Protein 8Q7I (pdb70)

Secondary structure (DSSP, 8-state):
--SEEEEES-THHHHHHHHHHTTT-SEEEEEEETTEEEEEEE-TTSSEEEEEEEEGGGSSSEEESS-EEEEEEHHHHHHHHTTS-TTSEEEEEE-SS-SEEEEEEE-SSSS-EEEEEEEP-----PPEE------SEEEEEEHHHHHHHHHHHHTT-SEEEEEEETTEEEEEEEETTEEEEEEE--B--SS-GGG-BEEEESS-EEEEEEHHHHHHHGGGGGG-SEEEEEE-TTS-EEEEEE-STT-EEEEEEPPB-/-BPPSGGGSEE-

Foldseek 3Di:
DAQWKWKAQFLQLVLLLLLLPLVFDQKWKFKQDQQATWTWDGGPVRFKIKTWGDGCVNTPHTGHNHIDIFIDGSVLVNVVSVPADRNWIWMWGAHVVGQWIWIWTADPPDGDIDIDTHGTDDDDDDDDDDDDDDFQKKKKAFLVVLLCVLVVVVVFDQKWKWKQDQQAIKTKDAGPVGIDIDGDDQAADPVCRNHGIHMDHNHIDMFMFGSVVSNSNSSSNVQARMWMWTHHPPFFIKIWGQHPDRTIIIMGGHTDD/DDDDDPVVDDDD

Sequence (269 aa):
AMALEARLEEQASILKKVVDDAIIKDLVQDDCNFDCNDSGIALQAMDNSHVALVSMMLKAEGFSPYRCDRNIALGVNLTSLTKVLRAAQNEDILTLKAEDAPDVLNLVFESSETDRISEYDLKLMDIDQEHLGIPETEYAATITMPSNEFKRITTDLMAMSESVTIEEANKDGVKFSCCQGDIGNGSVTLRQHTNVEKPNESIEIELSEPVSLTFSLKYLVNFCKASALSNTVKICLSNEVPLLVEYSLGGSSYLRFYLAPKIQQARIEGFFKVI

B-factor: mean 17.81, std 8.03, range [8.33, 54.79]

Structure (mmCIF, N/CA/C/O backbone):
data_8Q7I
#
_entry.id   8Q7I
#
_cell.length_a   87.354
_cell.length_b   87.354
_cell.length_c   214.333
_cell.angle_alpha   90.00
_cell.angle_beta   90.00
_cell.angle_gamma   120.00
#
_symmetry.space_group_name_H-M   'H 3 2'
#
loop_
_entity.id
_entity.type
_entity.pdbx_description
1 polymer 'Proliferating cell nuclear antigen'
2 polymer 'Flap endonuclease 1'
3 non-polymer 'SODIUM ION'
4 water water
#
loop_
_atom_site.group_PDB
_atom_site.id
_atom_site.type_symbol
_atom_site.label_atom_id
_atom_site.label_alt_id
_atom_site.label_comp_id
_atom_site.label_asym_id
_atom_site.label_entity_id
_atom_site.label_seq_id
_atom_site.pdbx_PDB_ins_code
_atom_site.Cartn_x
_atom_site.Cartn_y
_atom_site.Cartn_z
_atom_site.occupancy
_atom_site.B_iso_or_equiv
_atom_site.auth_seq_id
_atom_site.auth_comp_id
_atom_site.auth_asym_id
_atom_site.auth_atom_id
_atom_site.pdbx_PDB_model_num
ATOM 1 N N . ALA A 1 2 ? -45.057 -46.380 -22.041 1.00 38.65 -1 ALA A N 1
ATOM 2 C CA . ALA A 1 2 ? -43.928 -45.593 -22.610 1.00 36.98 -1 ALA A CA 1
ATOM 3 C C . ALA A 1 2 ? -43.394 -44.614 -21.565 1.00 32.36 -1 ALA A C 1
ATOM 4 O O . ALA A 1 2 ? -44.082 -43.673 -21.177 1.00 31.89 -1 ALA A O 1
ATOM 6 N N . MET A 1 3 ? -42.151 -44.838 -21.126 1.00 29.21 0 MET A N 1
ATOM 7 C CA . MET A 1 3 ? -41.546 -44.059 -20.054 1.00 24.94 0 MET A CA 1
ATOM 8 C C . MET A 1 3 ? -41.385 -42.599 -20.479 1.00 21.89 0 MET A C 1
ATOM 9 O O . MET A 1 3 ? -41.317 -42.310 -21.666 1.00 21.53 0 MET A O 1
ATOM 14 N N . ALA A 1 4 ? -41.324 -41.701 -19.485 1.00 19.43 1 ALA A N 1
ATOM 15 C CA . ALA A 1 4 ? -41.145 -40.272 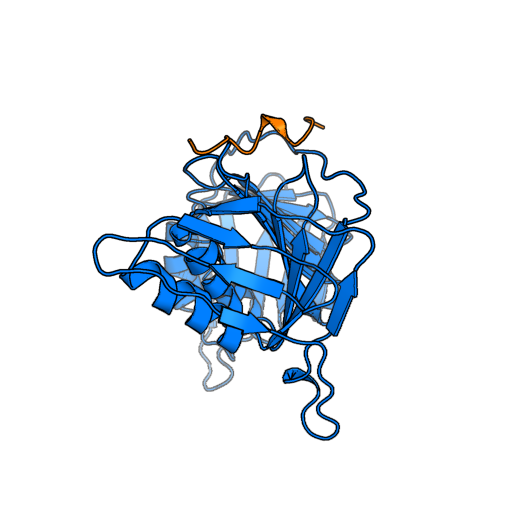-19.681 1.00 19.35 1 ALA A CA 1
ATOM 16 C C . ALA A 1 4 ? -39.856 -39.936 -20.433 1.00 18.93 1 ALA A C 1
ATOM 17 O O . ALA A 1 4 ? -39.884 -39.062 -21.291 1.00 20.04 1 ALA A O 1
ATOM 19 N N . LEU A 1 5 ? -38.726 -40.539 -20.033 1.00 16.04 2 LEU A N 1
ATOM 20 C CA . LEU A 1 5 ? -37.452 -40.320 -20.705 1.00 15.01 2 LEU A CA 1
ATOM 21 C C . LEU A 1 5 ? -37.063 -41.559 -21.501 1.00 13.90 2 LEU A C 1
ATOM 22 O O . LEU A 1 5 ? -37.089 -42.665 -20.970 1.00 13.24 2 LEU A O 1
ATOM 27 N N . GLU A 1 6 ? -36.628 -41.343 -22.742 1.00 13.75 3 GLU A N 1
ATOM 28 C CA . GLU A 1 6 ? -36.028 -42.386 -23.552 1.00 14.68 3 GLU A CA 1
ATOM 29 C C . GLU A 1 6 ? -35.021 -41.720 -24.487 1.00 13.86 3 GLU A C 1
ATOM 30 O O . GLU A 1 6 ? -35.404 -40.947 -25.359 1.00 13.71 3 GLU A O 1
ATOM 36 N N . ALA A 1 7 ? -33.731 -41.967 -24.246 1.00 12.63 4 ALA A N 1
ATOM 37 C CA . ALA A 1 7 ? -32.664 -41.263 -24.936 1.00 12.28 4 ALA A CA 1
ATOM 38 C C . ALA A 1 7 ? -31.659 -42.280 -25.445 1.00 11.83 4 ALA A C 1
ATOM 39 O O . ALA A 1 7 ? -31.106 -43.046 -24.657 1.00 11.31 4 ALA A O 1
ATOM 41 N N . ARG A 1 8 ? -31.431 -42.269 -26.758 1.00 11.43 5 ARG A N 1
ATOM 42 C CA . ARG A 1 8 ? -30.621 -43.306 -27.378 1.00 11.49 5 ARG A CA 1
ATOM 43 C C . ARG A 1 8 ? -29.348 -42.675 -27.920 1.00 11.46 5 ARG A C 1
ATOM 44 O O . ARG A 1 8 ? -29.438 -41.677 -28.637 1.00 10.98 5 ARG A O 1
ATOM 52 N N . LEU A 1 9 ? -28.193 -43.248 -27.537 1.00 11.01 6 LEU A N 1
ATOM 53 C CA . LEU A 1 9 ? -26.911 -42.915 -28.137 1.00 11.34 6 LEU A CA 1
ATOM 54 C C . LEU A 1 9 ? -26.497 -44.026 -29.100 1.00 12.02 6 LEU A C 1
ATOM 55 O O . LEU A 1 9 ? -26.531 -45.211 -28.765 1.00 12.51 6 LEU A O 1
ATOM 60 N N . GLU A 1 10 ? -26.046 -43.628 -30.284 1.00 12.47 7 GLU A N 1
ATOM 61 C CA A GLU A 1 10 ? -25.597 -44.555 -31.311 0.50 12.38 7 GLU A CA 1
ATOM 62 C CA B GLU A 1 10 ? -25.629 -44.601 -31.282 0.50 13.26 7 GLU A CA 1
ATOM 63 C C . GLU A 1 10 ? -24.353 -45.291 -30.811 1.00 12.80 7 GLU A C 1
ATOM 64 O O . GLU A 1 10 ? -24.107 -46.439 -31.182 1.00 12.76 7 GLU A O 1
ATOM 75 N N . GLN A 1 11 ? -23.566 -44.597 -29.981 1.00 13.18 8 GLN A N 1
ATOM 76 C CA . GLN A 1 11 ? -22.368 -45.143 -29.365 1.00 14.03 8 GLN A CA 1
ATOM 77 C C . GLN A 1 11 ? -22.297 -44.691 -27.905 1.00 12.81 8 GLN A C 1
ATOM 78 O O . GLN A 1 11 ? -22.403 -43.494 -27.612 1.00 12.15 8 GLN A O 1
ATOM 84 N N . ALA A 1 12 ? -22.051 -45.663 -27.011 1.00 11.71 9 ALA A N 1
ATOM 85 C CA . ALA A 1 12 ? -21.964 -45.408 -25.580 1.00 11.02 9 ALA A CA 1
ATOM 86 C C . ALA A 1 12 ? -20.770 -44.520 -25.227 1.00 10.49 9 ALA A C 1
ATOM 87 O O . ALA A 1 12 ? -20.779 -43.879 -24.180 1.00 9.80 9 ALA A O 1
ATOM 89 N N . SER A 1 13 ? -19.727 -44.555 -26.071 1.00 10.96 10 SER A N 1
ATOM 90 C CA . SER A 1 13 ? -18.461 -43.870 -25.845 1.00 11.07 10 SER A CA 1
ATOM 91 C C . SER A 1 13 ? -18.629 -42.485 -25.212 1.00 10.78 10 SER A C 1
ATOM 92 O O . SER A 1 13 ? -17.960 -42.176 -24.223 1.00 10.54 10 SER A O 1
ATOM 95 N N . ILE A 1 14 ? -19.476 -41.625 -25.795 1.00 10.49 11 ILE A N 1
ATOM 96 C CA . ILE A 1 14 ? -19.552 -40.243 -25.342 1.00 10.13 11 ILE A CA 1
ATOM 97 C C . ILE A 1 14 ? -19.978 -40.181 -23.875 1.00 9.72 11 ILE A C 1
ATOM 98 O O . ILE A 1 14 ? -19.429 -39.388 -23.112 1.00 9.26 11 ILE A O 1
ATOM 103 N N . LEU A 1 15 ? -20.963 -40.996 -23.479 1.00 9.10 12 LEU A N 1
ATOM 104 C CA . LEU A 1 15 ? -21.431 -40.950 -22.101 1.00 9.24 12 LEU A CA 1
ATOM 105 C C . LEU A 1 15 ? -20.383 -41.539 -21.161 1.00 8.98 12 LEU A C 1
ATOM 106 O O . LEU A 1 15 ? -20.168 -41.018 -20.070 1.00 8.33 12 LEU A O 1
ATOM 111 N N . LYS A 1 16 ? -19.718 -42.617 -21.587 1.00 9.05 13 LYS A N 1
ATOM 112 C CA . LYS A 1 16 ? -18.640 -43.170 -20.784 1.00 9.71 13 LYS A CA 1
ATOM 113 C C . LYS A 1 16 ? -17.606 -42.080 -20.515 1.00 9.79 13 LYS A C 1
ATOM 114 O O . LYS A 1 16 ? -17.154 -41.913 -19.386 1.00 9.65 13 LYS A O 1
ATOM 120 N N . LYS A 1 17 ? -17.257 -41.314 -21.557 1.00 10.01 14 LYS A N 1
ATOM 121 C CA . LYS A 1 17 ? -16.153 -40.375 -21.457 1.00 10.62 14 LYS A CA 1
ATOM 122 C C . LYS A 1 17 ? -16.558 -39.167 -20.620 1.00 10.21 14 LYS A C 1
ATOM 123 O O . LYS A 1 17 ? -15.737 -38.641 -19.873 1.00 10.06 14 LYS A O 1
ATOM 129 N N . VAL A 1 18 ? -17.811 -38.732 -20.750 1.00 10.24 15 VAL A N 1
ATOM 130 C CA . VAL A 1 18 ? -18.300 -37.612 -19.959 1.00 10.70 15 VAL A CA 1
ATOM 131 C C . VAL A 1 18 ? -18.260 -37.978 -18.476 1.00 10.91 15 VAL A C 1
ATOM 132 O O . VAL A 1 18 ? -17.802 -37.194 -17.651 1.00 10.51 15 VAL A O 1
ATOM 136 N N . VAL A 1 19 ? -18.748 -39.172 -18.114 1.00 11.10 16 VAL A N 1
ATOM 137 C CA . VAL A 1 19 ? -18.774 -39.535 -16.700 1.00 11.13 16 VAL A CA 1
ATOM 138 C C . VAL A 1 19 ? -17.348 -39.712 -16.173 1.00 11.51 16 VAL A C 1
ATOM 139 O O . VAL A 1 19 ? -17.026 -39.320 -15.047 1.00 10.82 16 VAL A O 1
ATOM 143 N N . ASP A 1 20 ? -16.472 -40.292 -16.996 1.00 12.03 17 ASP A N 1
ATOM 144 C CA A ASP A 1 20 ? -15.083 -40.487 -16.609 0.50 12.49 17 ASP A CA 1
ATOM 145 C CA B ASP A 1 20 ? -15.084 -40.479 -16.612 0.50 12.88 17 ASP A CA 1
ATOM 146 C C . ASP A 1 20 ? -14.428 -39.134 -16.329 1.00 12.46 17 ASP A C 1
ATOM 147 O O . ASP A 1 20 ? -13.549 -39.046 -15.486 1.00 12.77 17 ASP A O 1
ATOM 156 N N . ALA A 1 21 ? -14.865 -38.090 -17.036 1.00 12.35 18 ALA A N 1
ATOM 157 C CA . ALA A 1 21 ? -14.279 -36.769 -16.904 1.00 12.43 18 ALA A CA 1
ATOM 158 C C . ALA A 1 21 ? -14.755 -36.046 -15.642 1.00 13.59 18 ALA A C 1
ATOM 159 O O . ALA A 1 21 ? -14.162 -35.029 -15.296 1.00 13.78 18 ALA A O 1
ATOM 161 N N . ILE A 1 22 ? -15.807 -36.546 -14.963 1.00 13.42 19 ILE A N 1
ATOM 162 C CA A ILE A 1 22 ? -16.393 -35.822 -13.847 0.50 13.88 19 ILE A CA 1
ATOM 163 C CA B ILE A 1 22 ? -16.435 -35.839 -13.855 0.50 14.06 19 ILE A CA 1
ATOM 164 C C . ILE A 1 22 ? -16.338 -36.637 -12.550 1.00 14.51 19 ILE A C 1
ATOM 165 O O . ILE A 1 22 ? -16.377 -36.060 -11.466 1.00 13.81 19 ILE A O 1
ATOM 174 N N . LYS A 1 23 ? -16.222 -37.972 -12.641 1.00 15.53 20 LYS A N 1
ATOM 175 C CA . LYS A 1 23 ? -16.406 -38.827 -11.475 1.00 16.72 20 LYS A CA 1
ATOM 176 C C . LYS A 1 23 ? -15.344 -38.617 -10.389 1.00 16.65 20 LYS A C 1
ATOM 177 O O . LYS A 1 23 ? -15.607 -38.914 -9.230 1.00 16.51 20 LYS A O 1
ATOM 183 N N . ASP A 1 24 ? -14.143 -38.149 -10.734 1.00 15.40 21 ASP A N 1
ATOM 184 C CA . ASP A 1 24 ? -13.135 -37.927 -9.706 1.00 16.06 21 ASP A CA 1
ATOM 185 C C . ASP A 1 24 ? -13.424 -36.624 -8.953 1.00 15.36 21 ASP A C 1
ATOM 186 O O . ASP A 1 24 ? -12.850 -36.395 -7.889 1.00 15.29 21 ASP A O 1
ATOM 191 N N . LEU A 1 25 ? -14.325 -35.787 -9.482 1.00 13.67 22 LEU A N 1
ATOM 192 C CA . LEU A 1 25 ? -14.647 -34.513 -8.853 1.00 13.73 22 LEU A CA 1
ATOM 193 C C . LEU A 1 25 ? -15.971 -34.555 -8.087 1.00 13.52 22 LEU A C 1
ATOM 194 O O . LEU A 1 25 ? -16.130 -33.837 -7.105 1.00 13.06 22 LEU A O 1
ATOM 199 N N . VAL A 1 26 ? -16.938 -35.335 -8.576 1.00 13.82 23 VAL A N 1
ATOM 200 C CA . VAL A 1 26 ? -18.313 -35.274 -8.103 1.00 14.15 23 VAL A CA 1
ATOM 201 C C . VAL A 1 26 ? -18.725 -36.653 -7.594 1.00 14.43 23 VAL A C 1
ATOM 202 O O . VAL A 1 26 ? -18.631 -37.632 -8.318 1.00 14.83 23 VAL A O 1
ATOM 206 N N . GLN A 1 27 ? -19.198 -36.707 -6.349 1.00 15.32 24 GLN A N 1
ATOM 207 C CA . GLN A 1 27 ? -19.593 -37.960 -5.735 1.00 17.24 24 GLN A CA 1
ATOM 208 C C . GLN A 1 27 ? -20.985 -38.319 -6.236 1.00 15.97 24 GLN A C 1
ATOM 209 O O . GLN A 1 27 ? -21.193 -39.424 -6.707 1.00 16.44 24 GLN A O 1
ATOM 215 N N . ASP A 1 28 ? -21.925 -37.384 -6.083 1.00 15.11 25 ASP A N 1
ATOM 216 C CA A ASP A 1 28 ? -23.315 -37.574 -6.464 0.50 15.53 25 ASP A CA 1
ATOM 217 C CA B ASP A 1 28 ? -23.276 -37.605 -6.561 0.50 14.84 25 ASP A CA 1
ATOM 218 C C . ASP A 1 28 ? -23.828 -36.300 -7.121 1.00 14.98 25 ASP A C 1
ATOM 219 O O . ASP A 1 28 ? -23.363 -35.206 -6.781 1.00 13.50 25 ASP A O 1
ATOM 228 N N . CYS A 1 29 ? -24.816 -36.444 -8.010 1.00 13.71 26 CYS A N 1
ATOM 229 C CA . CYS A 1 29 ? -25.401 -35.296 -8.685 1.00 14.46 26 CYS A CA 1
ATOM 230 C C . CYS A 1 29 ? -26.706 -35.692 -9.365 1.00 13.21 26 CYS A C 1
ATOM 231 O O . CYS A 1 29 ? -27.026 -36.879 -9.482 1.00 13.04 26 CYS A O 1
ATOM 234 N N . ASN A 1 30 ? -27.444 -34.670 -9.798 1.00 12.33 27 ASN A N 1
ATOM 235 C CA . ASN A 1 30 ? -28.618 -34.860 -10.621 1.00 13.18 27 ASN A CA 1
ATOM 236 C C . ASN A 1 30 ? -28.235 -34.707 -12.084 1.00 13.00 27 ASN A C 1
ATOM 237 O O . ASN A 1 30 ? -27.485 -33.801 -12.434 1.00 12.47 27 ASN A O 1
ATOM 242 N N . PHE A 1 31 ? -28.765 -35.608 -12.915 1.00 13.04 28 PHE A N 1
ATOM 243 C CA . PHE A 1 31 ? -28.864 -35.369 -14.339 1.00 13.06 28 PHE A CA 1
ATOM 244 C C . PHE A 1 31 ? -30.246 -34.782 -14.585 1.00 12.83 28 PHE A C 1
ATOM 245 O O . PHE A 1 31 ? -31.250 -35.432 -14.303 1.00 13.55 28 PHE A O 1
ATOM 253 N N . ASP A 1 32 ? -30.275 -33.524 -15.022 1.00 12.55 29 ASP A N 1
ATOM 254 C CA . ASP A 1 32 ? -31.515 -32.829 -15.309 1.00 13.55 29 ASP A CA 1
ATOM 255 C C . ASP A 1 32 ? -31.888 -33.047 -16.771 1.00 13.20 29 ASP A C 1
ATOM 256 O O . ASP A 1 32 ? -31.172 -32.614 -17.677 1.00 12.48 29 ASP A O 1
ATOM 261 N N . CYS A 1 33 ? -33.012 -33.729 -16.986 1.00 12.71 30 CYS A N 1
ATOM 262 C CA . CYS A 1 33 ? -33.454 -34.070 -18.325 1.00 13.29 30 CYS A CA 1
ATOM 263 C C . CYS A 1 33 ? -34.671 -33.224 -18.670 1.00 14.29 30 CYS A C 1
ATOM 264 O O . CYS A 1 33 ? -35.607 -33.139 -17.870 1.00 14.24 30 CYS A O 1
ATOM 267 N N . ASN A 1 34 ? -34.618 -32.570 -19.836 1.00 14.43 31 ASN A N 1
ATOM 268 C CA . ASN A 1 34 ? -35.746 -31.798 -20.333 1.00 15.74 31 ASN A CA 1
ATOM 269 C C . ASN A 1 34 ? -35.769 -31.888 -21.855 1.00 16.83 31 ASN A C 1
ATOM 270 O O . ASN A 1 34 ? -35.037 -32.685 -22.444 1.00 16.44 31 ASN A O 1
ATOM 275 N N . ASP A 1 35 ? -36.596 -31.047 -22.487 1.00 17.84 32 ASP A N 1
ATOM 276 C CA . ASP A 1 35 ? -36.743 -31.052 -23.935 1.00 19.51 32 ASP A CA 1
ATOM 277 C C . ASP A 1 35 ? -35.408 -30.827 -24.641 1.00 17.15 32 ASP A C 1
ATOM 278 O O . ASP A 1 35 ? -35.189 -31.400 -25.701 1.00 17.14 32 ASP A O 1
ATOM 283 N N . SER A 1 36 ? -34.541 -29.993 -24.058 1.00 16.64 33 SER A N 1
ATOM 284 C CA . SER A 1 36 ? -33.311 -29.554 -24.706 1.00 16.77 33 SER A CA 1
ATOM 285 C C . SER A 1 36 ? -32.200 -30.602 -24.640 1.00 14.86 33 SER A C 1
ATOM 286 O O . SER A 1 36 ? -31.293 -30.569 -25.467 1.00 12.50 33 SER A O 1
ATOM 289 N N . GLY A 1 37 ? -32.248 -31.480 -23.628 1.00 13.38 34 GLY A N 1
ATOM 290 C CA . GLY A 1 37 ? -31.254 -32.528 -23.473 1.00 12.57 34 GLY A CA 1
ATOM 291 C C . GLY A 1 37 ? -31.044 -32.920 -22.014 1.00 11.81 34 GLY A C 1
ATOM 292 O O . GLY A 1 37 ? -31.907 -32.688 -21.160 1.00 11.42 34 GLY A O 1
ATOM 293 N N . ILE A 1 38 ? -29.890 -33.551 -21.772 1.00 11.21 35 ILE A N 1
ATOM 294 C CA . ILE A 1 38 ? -29.492 -34.012 -20.454 1.00 11.02 35 ILE A CA 1
ATOM 295 C C . ILE A 1 38 ? -28.368 -33.107 -19.949 1.00 11.13 35 ILE A C 1
ATOM 296 O O . ILE A 1 38 ? -27.293 -33.042 -20.545 1.00 9.88 35 ILE A O 1
ATOM 301 N N . ALA A 1 39 ? -28.642 -32.420 -18.836 1.00 11.41 36 ALA A N 1
ATOM 302 C CA . ALA A 1 39 ? -27.689 -31.489 -18.260 1.00 12.58 36 ALA A CA 1
ATOM 303 C C . ALA A 1 39 ? -27.280 -31.951 -16.868 1.00 13.52 36 ALA A C 1
ATOM 304 O O . ALA A 1 39 ? -27.975 -32.731 -16.223 1.00 13.98 36 ALA A O 1
ATOM 306 N N . LEU A 1 40 ? -26.145 -31.424 -16.420 1.00 13.22 37 LEU A N 1
ATOM 307 C CA . LEU A 1 40 ? -25.637 -31.676 -15.088 1.00 13.25 37 LEU A CA 1
ATOM 308 C C . LEU A 1 40 ? -24.960 -30.395 -14.612 1.00 12.53 37 LEU A C 1
ATOM 309 O O . LEU A 1 40 ? -24.221 -29.772 -15.368 1.00 12.24 37 LEU A O 1
ATOM 314 N N . GLN A 1 41 ? -25.236 -30.004 -13.368 1.00 11.94 38 GLN A N 1
ATOM 315 C CA . GLN A 1 41 ? -24.464 -28.972 -12.700 1.00 11.80 38 GLN A CA 1
ATOM 316 C C . GLN A 1 41 ? -24.166 -29.483 -11.304 1.00 11.55 38 GLN A C 1
ATOM 317 O O . GLN A 1 41 ? -25.079 -29.918 -10.607 1.00 11.43 38 GLN A O 1
ATOM 323 N N . ALA A 1 42 ? -22.892 -29.472 -10.916 1.00 10.76 39 ALA A N 1
ATOM 324 C CA . ALA A 1 42 ? -22.546 -29.904 -9.576 1.00 11.01 39 ALA A CA 1
ATOM 325 C C . ALA A 1 42 ? -21.251 -29.241 -9.147 1.00 11.05 39 ALA A C 1
ATOM 326 O O . ALA A 1 42 ? -20.329 -29.132 -9.942 1.00 11.03 39 ALA A O 1
ATOM 328 N N . MET A 1 43 ? -21.187 -28.846 -7.875 1.00 11.23 40 MET A N 1
ATOM 329 C CA . MET A 1 43 ? -19.917 -28.475 -7.285 1.00 12.03 40 MET A CA 1
ATOM 330 C C . MET A 1 43 ? -19.100 -29.743 -7.076 1.00 11.63 40 MET A C 1
ATOM 331 O O . MET A 1 43 ? -19.645 -30.835 -6.939 1.00 10.88 40 MET A O 1
ATOM 336 N N . ASP A 1 44 ? -17.773 -29.603 -7.110 1.00 11.35 41 ASP A N 1
ATOM 337 C CA . ASP A 1 44 ? -16.930 -30.731 -6.779 1.00 11.75 41 ASP A CA 1
ATOM 338 C C . ASP A 1 44 ? -17.044 -30.970 -5.278 1.00 12.56 41 ASP A C 1
ATOM 339 O O . ASP A 1 44 ? -17.543 -30.122 -4.538 1.00 12.30 41 ASP A O 1
ATOM 344 N N . ASN A 1 45 ? -16.554 -32.133 -4.847 1.00 14.02 42 ASN A N 1
ATOM 345 C CA . ASN A 1 45 ? -16.680 -32.581 -3.470 1.00 15.60 42 ASN A CA 1
ATOM 346 C C . ASN A 1 45 ? -16.160 -31.514 -2.505 1.00 16.18 42 ASN A C 1
ATOM 347 O O . ASN A 1 45 ? -16.730 -31.313 -1.435 1.00 16.36 42 ASN A O 1
ATOM 352 N N . SER A 1 46 ? -15.102 -30.798 -2.903 1.00 16.32 43 SER A N 1
ATOM 353 C CA . SER A 1 46 ? -14.417 -29.885 -2.006 1.00 16.77 43 SER A CA 1
ATOM 354 C C . SER A 1 46 ? -14.873 -28.430 -2.181 1.00 15.77 43 SER A C 1
ATOM 355 O O . SER A 1 46 ? -14.344 -27.532 -1.522 1.00 15.74 43 SER A O 1
ATOM 358 N N . HIS A 1 47 ? -15.856 -28.188 -3.061 1.00 13.76 44 HIS A N 1
ATOM 359 C CA . HIS A 1 47 ? -16.473 -26.880 -3.231 1.00 13.74 44 HIS A CA 1
ATOM 360 C C . HIS A 1 47 ? -15.466 -25.818 -3.684 1.00 12.78 44 HIS A C 1
ATOM 361 O O . HIS A 1 47 ? -15.547 -24.666 -3.259 1.00 12.35 44 HIS A O 1
ATOM 368 N N . VAL A 1 48 ? -14.560 -26.202 -4.584 1.00 11.73 45 VAL A N 1
ATOM 369 C CA . VAL A 1 48 ? -13.603 -25.289 -5.198 1.00 12.07 45 VAL A CA 1
ATOM 370 C C . VAL A 1 48 ? -13.956 -25.092 -6.675 1.00 11.51 45 VAL A C 1
ATOM 371 O O . VAL A 1 48 ? -13.504 -24.128 -7.297 1.00 11.46 45 VAL A O 1
ATOM 375 N N . ALA A 1 49 ? -14.761 -26.010 -7.232 1.00 10.97 46 ALA A N 1
ATOM 376 C CA . ALA A 1 49 ? -15.051 -25.993 -8.653 1.00 10.87 46 ALA A CA 1
ATOM 377 C C . ALA A 1 49 ? -16.524 -26.277 -8.910 1.00 10.88 46 ALA A C 1
ATOM 378 O O . ALA A 1 49 ? -17.194 -26.924 -8.109 1.00 10.58 46 ALA A O 1
ATOM 380 N N . LEU A 1 50 ? -16.986 -25.807 -10.070 1.00 11.08 47 LEU A N 1
ATOM 381 C CA . LEU A 1 50 ? -18.314 -26.105 -10.564 1.00 11.20 47 LEU A CA 1
ATOM 382 C C . LEU A 1 50 ? -18.187 -26.841 -11.893 1.00 10.99 47 LEU A C 1
ATOM 383 O O . LEU A 1 50 ? -17.471 -26.391 -12.793 1.00 10.47 47 LEU A O 1
ATOM 388 N N . VAL A 1 51 ? -18.914 -27.961 -11.999 1.00 10.90 48 VAL A N 1
ATOM 389 C CA . VAL A 1 51 ? -18.997 -28.738 -13.229 1.00 11.09 48 VAL A CA 1
ATOM 390 C C . VAL A 1 51 ? -20.327 -28.410 -13.896 1.00 11.29 48 VAL A C 1
ATOM 391 O O . VAL A 1 51 ? -21.377 -28.453 -13.251 1.00 10.66 48 VAL A O 1
ATOM 395 N N . SER A 1 52 ? -20.265 -28.074 -15.188 1.00 10.92 49 SER A N 1
ATOM 396 C CA . SER A 1 52 ? -21.447 -27.707 -15.945 1.00 11.14 49 SER A CA 1
ATOM 397 C C . SER A 1 52 ? -21.425 -28.448 -17.278 1.00 11.56 49 SER A C 1
ATOM 398 O O . SER A 1 52 ? -20.499 -28.266 -18.067 1.00 11.24 49 SER A O 1
ATOM 401 N N . MET A 1 53 ? -22.440 -29.285 -17.515 1.00 12.16 50 MET A N 1
ATOM 402 C CA . MET A 1 53 ? -22.437 -30.174 -18.659 1.00 12.95 50 MET A CA 1
ATOM 403 C C . MET A 1 53 ? -23.790 -30.118 -19.363 1.00 13.01 50 MET A C 1
ATOM 404 O O . MET A 1 53 ? -24.824 -30.013 -18.703 1.00 11.95 50 MET A O 1
ATOM 409 N N . MET A 1 54 ? -23.780 -30.205 -20.697 1.00 12.54 51 MET A N 1
ATOM 410 C CA . MET A 1 54 ? -25.024 -30.373 -21.426 1.00 14.14 51 MET A CA 1
ATOM 411 C C . MET A 1 54 ? -24.795 -31.302 -22.613 1.00 12.86 51 MET A C 1
ATOM 412 O O . MET A 1 54 ? -23.935 -31.041 -23.452 1.00 12.74 51 MET A O 1
ATOM 417 N N . LEU A 1 55 ? -25.561 -32.397 -22.649 1.00 12.34 52 LEU A N 1
ATOM 418 C CA . LEU A 1 55 ? -25.703 -33.211 -23.842 1.00 11.88 52 LEU A CA 1
ATOM 419 C C . LEU A 1 55 ? -27.039 -32.877 -24.496 1.00 11.35 52 LEU A C 1
ATOM 420 O O . LEU A 1 55 ? -28.085 -33.305 -24.021 1.00 10.57 52 LEU A O 1
ATOM 425 N N . LYS A 1 56 ? -26.974 -32.107 -25.583 1.00 10.93 53 LYS A N 1
ATOM 426 C CA . LYS A 1 56 ? -28.148 -31.649 -26.300 1.00 11.52 53 LYS A CA 1
ATOM 427 C C . LYS A 1 56 ? -28.871 -32.827 -26.947 1.00 10.87 53 LYS A C 1
ATOM 428 O O . LYS A 1 56 ? -28.257 -33.818 -27.348 1.00 9.90 53 LYS A O 1
ATOM 434 N N . ALA A 1 57 ? -30.195 -32.686 -27.058 1.00 10.77 54 ALA A N 1
ATOM 435 C CA . ALA A 1 57 ? -31.059 -33.688 -27.662 1.00 11.09 54 ALA A CA 1
ATOM 436 C C . ALA A 1 57 ? -30.520 -34.140 -29.018 1.00 11.72 54 ALA A C 1
ATOM 437 O O . ALA A 1 57 ? -30.605 -35.320 -29.371 1.00 11.22 54 ALA A O 1
ATOM 439 N N . GLU A 1 58 ? -29.944 -33.188 -29.754 1.00 11.87 55 GLU A N 1
ATOM 440 C CA . GLU A 1 58 ? -29.465 -33.420 -31.104 1.00 13.33 55 GLU A CA 1
ATOM 441 C C . GLU A 1 58 ? -28.348 -34.459 -31.134 1.00 12.20 55 GLU A C 1
ATOM 442 O O . GLU A 1 58 ? -28.142 -35.083 -32.162 1.00 11.73 55 GLU A O 1
ATOM 448 N N . GLY A 1 59 ? -27.635 -34.654 -30.020 1.00 11.55 56 GLY A N 1
ATOM 449 C CA . GLY A 1 59 ? -26.561 -35.636 -29.960 1.00 11.64 56 GLY A CA 1
ATOM 450 C C . GLY A 1 59 ? -27.045 -37.082 -29.821 1.00 11.65 56 GLY A C 1
ATOM 451 O O . GLY A 1 59 ? -26.246 -38.021 -29.918 1.00 11.78 56 GLY A O 1
ATOM 452 N N . PHE A 1 60 ? -28.348 -37.240 -29.562 1.00 11.51 57 PHE A N 1
ATOM 453 C CA . PHE A 1 60 ? -28.998 -38.533 -29.399 1.00 11.58 57 PHE A CA 1
ATOM 454 C C . PHE A 1 60 ? -29.672 -38.920 -30.709 1.00 12.06 57 PHE A C 1
ATOM 455 O O . PHE A 1 60 ? -29.752 -38.103 -31.619 1.00 12.15 57 PHE A O 1
ATOM 463 N N . SER A 1 61 ? -30.160 -40.166 -30.792 1.00 12.60 58 SER A N 1
ATOM 464 C CA . SER A 1 61 ? -30.745 -40.666 -32.025 1.00 13.77 58 SER A CA 1
ATOM 465 C C . SER A 1 61 ? -31.744 -41.796 -31.757 1.00 13.63 58 SER A C 1
ATOM 466 O O . SER A 1 61 ? -31.425 -42.961 -31.984 1.00 13.48 58 SER A O 1
ATOM 469 N N . PRO A 1 62 ? -32.988 -41.532 -31.305 1.00 14.23 59 PRO A N 1
ATOM 470 C CA . PRO A 1 62 ? -33.482 -40.194 -30.981 1.00 14.51 59 PRO A CA 1
ATOM 471 C C . PRO A 1 62 ? -33.497 -39.869 -29.488 1.00 14.19 59 PRO A C 1
ATOM 472 O O . PRO A 1 62 ? -33.038 -40.662 -28.659 1.00 13.69 59 PRO A O 1
ATOM 476 N N . TYR A 1 63 ? -34.056 -38.703 -29.162 1.00 14.15 60 TYR A N 1
ATOM 477 C CA . TYR A 1 63 ? -34.175 -38.243 -27.792 1.00 14.76 60 TYR A CA 1
ATOM 478 C C . TYR A 1 63 ? -35.633 -37.898 -27.510 1.00 15.26 60 TYR A C 1
ATOM 479 O O . TYR A 1 63 ? -36.230 -37.141 -28.255 1.00 15.28 60 TYR A O 1
ATOM 488 N N . ARG A 1 64 ? -36.180 -38.428 -26.414 1.00 15.50 61 ARG A N 1
ATOM 489 C CA . ARG A 1 64 ? -37.522 -38.082 -25.980 1.00 16.23 61 ARG A CA 1
ATOM 490 C C . ARG A 1 64 ? -37.521 -37.855 -24.475 1.00 15.19 61 ARG A C 1
ATOM 491 O O . ARG A 1 64 ? -37.037 -38.693 -23.718 1.00 13.98 61 ARG A O 1
ATOM 499 N N . CYS A 1 65 ? -38.072 -36.716 -24.058 1.00 15.06 62 CYS A N 1
ATOM 500 C CA . CYS A 1 65 ? -38.261 -36.433 -22.653 1.00 16.38 62 CYS A CA 1
ATOM 501 C C . CYS A 1 65 ? -39.604 -35.730 -22.454 1.00 17.95 62 CYS A C 1
ATOM 502 O O . CYS A 1 65 ? -39.701 -34.529 -22.698 1.00 17.50 62 CYS A O 1
ATOM 505 N N . ASP A 1 66 ? -40.627 -36.488 -22.024 1.00 19.54 63 ASP A N 1
ATOM 506 C CA . ASP A 1 66 ? -42.007 -36.011 -22.052 1.00 22.85 63 ASP A CA 1
ATOM 507 C C . ASP A 1 66 ? -42.233 -34.940 -20.992 1.00 23.47 63 ASP A C 1
ATOM 508 O O . ASP A 1 66 ? -43.016 -34.019 -21.201 1.00 23.78 63 ASP A O 1
ATOM 513 N N . ARG A 1 67 ? -41.584 -35.110 -19.838 1.00 24.67 64 ARG A N 1
ATOM 514 C CA . ARG A 1 67 ? -41.640 -34.150 -18.749 1.00 26.73 64 ARG A CA 1
ATOM 515 C C . ARG A 1 67 ? -40.248 -34.071 -18.121 1.00 26.46 64 ARG A C 1
ATOM 516 O O . ARG A 1 67 ? -39.470 -35.012 -18.242 1.00 26.69 64 ARG A O 1
ATOM 524 N N . ASN A 1 68 ? -39.947 -32.942 -17.473 1.00 26.07 65 ASN A N 1
ATOM 525 C CA . ASN A 1 68 ? -38.663 -32.729 -16.831 1.00 28.16 65 ASN A CA 1
ATOM 526 C C . ASN A 1 68 ? -38.454 -33.776 -15.741 1.00 27.50 65 ASN A C 1
ATOM 527 O O . ASN A 1 68 ? -39.369 -34.057 -14.969 1.00 26.11 65 ASN A O 1
ATOM 532 N N . ILE A 1 69 ? -37.244 -34.349 -15.723 1.00 24.95 66 ILE A N 1
ATOM 533 C CA . ILE A 1 69 ? -36.869 -35.457 -14.856 1.00 24.55 66 ILE A CA 1
ATOM 534 C C . ILE A 1 69 ? -35.488 -35.128 -14.285 1.00 22.61 66 ILE A C 1
ATOM 535 O O . ILE A 1 69 ? -34.575 -34.843 -15.058 1.00 19.69 66 ILE A O 1
ATOM 540 N N . ALA A 1 70 ? -35.349 -35.172 -12.948 1.00 19.38 67 ALA A N 1
ATOM 541 C CA . ALA A 1 70 ? -34.052 -35.167 -12.293 1.00 17.98 67 ALA A CA 1
ATOM 542 C C . ALA A 1 70 ? -33.660 -36.598 -11.934 1.00 17.38 67 ALA A C 1
ATOM 543 O O . ALA A 1 70 ? -34.416 -37.310 -11.272 1.00 18.68 67 ALA A O 1
ATOM 545 N N . LEU A 1 71 ? -32.498 -37.037 -12.407 1.00 15.04 68 LEU A N 1
ATOM 546 C CA . LEU A 1 71 ? -32.009 -38.372 -12.098 1.00 15.40 68 LEU A CA 1
ATOM 547 C C . LEU A 1 71 ? -30.863 -38.223 -11.102 1.00 13.92 68 LEU A C 1
ATOM 548 O O . LEU A 1 71 ? -29.769 -37.802 -11.486 1.00 12.96 68 LEU A O 1
ATOM 553 N N . GLY A 1 72 ? -31.131 -38.564 -9.839 1.00 12.83 69 GLY A N 1
ATOM 554 C CA . GLY A 1 72 ? -30.122 -38.474 -8.800 1.00 12.86 69 GLY A CA 1
ATOM 555 C C . GLY A 1 72 ? -29.282 -39.746 -8.752 1.00 12.99 69 GLY A C 1
ATOM 556 O O . GLY A 1 72 ? -29.820 -40.835 -8.547 1.00 12.75 69 GLY A O 1
ATOM 557 N N . VAL A 1 73 ? -27.969 -39.576 -8.922 1.00 13.06 70 VAL A N 1
ATOM 558 C CA . VAL A 1 73 ? -27.056 -40.655 -9.241 1.00 14.21 70 VAL A CA 1
ATOM 559 C C . VAL A 1 73 ? -25.774 -40.498 -8.427 1.00 13.93 70 VAL A C 1
ATOM 560 O O . VAL A 1 73 ? -25.192 -39.409 -8.355 1.00 13.08 70 VAL A O 1
ATOM 564 N N . ASN A 1 74 ? -25.323 -41.606 -7.838 1.00 12.95 71 ASN A N 1
ATOM 565 C CA . ASN A 1 74 ? -23.967 -41.721 -7.338 1.00 13.19 71 ASN A CA 1
ATOM 566 C C . ASN A 1 74 ? -23.066 -42.118 -8.509 1.00 12.47 71 ASN A C 1
ATOM 567 O O . ASN A 1 74 ? -23.286 -43.144 -9.146 1.00 10.73 71 ASN A O 1
ATOM 572 N N . LEU A 1 75 ? -22.035 -41.319 -8.792 1.00 12.25 72 LEU A N 1
ATOM 573 C CA . LEU A 1 75 ? -21.273 -41.521 -10.017 1.00 12.75 72 LEU A CA 1
ATOM 574 C C . LEU A 1 75 ? -20.396 -42.776 -9.953 1.00 12.96 72 LEU A C 1
ATOM 575 O O . LEU A 1 75 ? -20.145 -43.395 -10.986 1.00 12.38 72 LEU A O 1
ATOM 580 N N . THR A 1 76 ? -19.953 -43.175 -8.758 1.00 13.28 73 THR A N 1
ATOM 581 C CA . THR A 1 76 ? -19.261 -44.445 -8.610 1.00 14.33 73 THR A CA 1
ATOM 582 C C . THR A 1 76 ? -20.191 -45.589 -8.991 1.00 14.21 73 THR A C 1
ATOM 583 O O . THR A 1 76 ? -19.778 -46.515 -9.696 1.00 14.72 73 THR A O 1
ATOM 587 N N . SER A 1 77 ? -21.443 -45.533 -8.519 1.00 13.34 74 SER A N 1
ATOM 588 C CA . SER A 1 77 ? -22.423 -46.549 -8.885 1.00 13.40 74 SER A CA 1
ATOM 589 C C . SER A 1 77 ? -22.674 -46.558 -10.391 1.00 13.15 74 SER A C 1
ATOM 590 O O . SER A 1 77 ? -22.734 -47.629 -11.006 1.00 14.14 74 SER A O 1
ATOM 593 N N . LEU A 1 78 ? -22.832 -45.367 -10.980 1.00 12.60 75 LEU A N 1
ATOM 594 C CA . LEU A 1 78 ? -23.083 -45.260 -12.407 1.00 12.00 75 LEU A CA 1
ATOM 595 C C . LEU A 1 78 ? -21.897 -45.826 -13.184 1.00 12.87 75 LEU A C 1
ATOM 596 O O . LEU A 1 78 ? -22.101 -46.454 -14.226 1.00 12.17 75 LEU A O 1
ATOM 601 N N . THR A 1 79 ? -20.674 -45.603 -12.672 1.00 13.50 76 THR A N 1
ATOM 602 C CA . THR A 1 79 ? -19.466 -46.062 -13.351 1.00 14.78 76 THR A CA 1
ATOM 603 C C . THR A 1 79 ? -19.431 -47.591 -13.394 1.00 15.15 76 THR A C 1
ATOM 604 O O . THR A 1 79 ? -19.002 -48.160 -14.391 1.00 16.40 76 THR A O 1
ATOM 608 N N . LYS A 1 80 ? -19.880 -48.249 -12.316 1.00 15.81 77 LYS A N 1
ATOM 609 C CA . LYS A 1 80 ? -19.902 -49.705 -12.231 1.00 17.48 77 LYS A CA 1
ATOM 610 C C . LYS A 1 80 ? -20.849 -50.336 -13.251 1.00 18.38 77 LYS A C 1
ATOM 611 O O . LYS A 1 80 ? -20.734 -51.533 -13.520 1.00 19.40 77 LYS A O 1
ATOM 617 N N . VAL A 1 81 ? -21.831 -49.560 -13.725 1.00 17.08 78 VAL A N 1
ATOM 618 C CA . VAL A 1 81 ? -22.762 -49.990 -14.759 1.00 17.14 78 VAL A CA 1
ATOM 619 C C . VAL A 1 81 ? -22.210 -49.622 -16.136 1.00 15.27 78 VAL A C 1
ATOM 620 O O . VAL A 1 81 ? -22.214 -50.455 -17.041 1.00 14.30 78 VAL A O 1
ATOM 624 N N . LEU A 1 82 ? -21.747 -48.374 -16.297 1.00 14.28 79 LEU A N 1
ATOM 625 C CA . LEU A 1 82 ? -21.290 -47.887 -17.593 1.00 14.33 79 LEU A CA 1
ATOM 626 C C . LEU A 1 82 ? -20.056 -48.655 -18.059 1.00 14.07 79 LEU A C 1
ATOM 627 O O . LEU A 1 82 ? -19.827 -48.764 -19.261 1.00 12.36 79 LEU A O 1
ATOM 632 N N . ARG A 1 83 ? -19.249 -49.158 -17.112 1.00 14.54 80 ARG A N 1
ATOM 633 C CA . ARG A 1 83 ? -18.096 -49.974 -17.470 1.00 15.59 80 ARG A CA 1
ATOM 634 C C . ARG A 1 83 ? -18.530 -51.142 -18.362 1.00 14.94 80 ARG A C 1
ATOM 635 O O . ARG A 1 83 ? -17.761 -51.602 -19.205 1.00 13.96 80 ARG A O 1
ATOM 643 N N . ALA A 1 84 ? -19.755 -51.641 -18.154 1.00 15.10 81 ALA A N 1
ATOM 644 C CA . ALA A 1 84 ? -20.248 -52.804 -18.885 1.00 15.83 81 ALA A CA 1
ATOM 645 C C . ALA A 1 84 ? -20.529 -52.454 -20.348 1.00 15.44 81 ALA A C 1
ATOM 646 O O . ALA A 1 84 ? -20.495 -53.325 -21.226 1.00 16.32 81 ALA A O 1
ATOM 648 N N . ALA A 1 85 ? -20.785 -51.168 -20.625 1.00 13.86 82 ALA A N 1
ATOM 649 C CA . ALA A 1 85 ? -21.005 -50.734 -21.992 1.00 13.02 82 ALA A CA 1
ATOM 650 C C . ALA A 1 85 ? -19.665 -50.665 -22.716 1.00 12.51 82 ALA A C 1
ATOM 651 O O . ALA A 1 85 ? -18.721 -50.062 -22.219 1.00 11.33 82 ALA A O 1
ATOM 653 N N . GLN A 1 86 ? -19.589 -51.298 -23.890 1.00 12.25 83 GLN A N 1
ATOM 654 C CA . GLN A 1 86 ? -18.464 -51.076 -24.785 1.00 12.59 83 GLN A CA 1
ATOM 655 C C . GLN A 1 86 ? -18.664 -49.729 -25.472 1.00 12.60 83 GLN A C 1
ATOM 656 O O . GLN A 1 86 ? -19.794 -49.274 -25.661 1.00 12.00 83 GLN A O 1
ATOM 662 N N . ASN A 1 87 ? -17.551 -49.111 -25.873 1.00 12.84 84 ASN A N 1
ATOM 663 C CA . ASN A 1 87 ? -17.596 -47.811 -26.517 1.00 13.75 84 ASN A CA 1
ATOM 664 C C . ASN A 1 87 ? -18.528 -47.849 -27.722 1.00 13.54 84 ASN A C 1
ATOM 665 O O . ASN A 1 87 ? -19.198 -46.867 -28.000 1.00 13.15 84 ASN A O 1
ATOM 670 N N . GLU A 1 88 ? -18.546 -48.987 -28.432 1.00 13.81 85 GLU A N 1
ATOM 671 C CA . GLU A 1 88 ? -19.292 -49.130 -29.667 1.00 14.84 85 GLU A CA 1
ATOM 672 C C . GLU A 1 88 ? -20.689 -49.722 -29.457 1.00 14.12 85 GLU A C 1
ATOM 673 O O . GLU A 1 88 ? -21.379 -50.010 -30.437 1.00 13.97 85 GLU A O 1
ATOM 679 N N . ASP A 1 89 ? -21.116 -49.921 -28.203 1.00 12.95 86 ASP A N 1
ATOM 680 C CA . ASP A 1 89 ? -22.474 -50.368 -27.931 1.00 12.49 86 ASP A CA 1
ATOM 681 C C . ASP A 1 89 ? -23.469 -49.241 -28.236 1.00 12.44 86 ASP A C 1
ATOM 682 O O . ASP A 1 89 ? -23.171 -48.064 -28.053 1.00 12.15 86 ASP A O 1
ATOM 687 N N . ILE A 1 90 ? -24.669 -49.605 -28.693 1.00 12.00 87 ILE A N 1
ATOM 688 C CA . ILE A 1 90 ? -25.790 -48.679 -28.665 1.00 12.50 87 ILE A CA 1
ATOM 689 C C . ILE A 1 90 ? -26.245 -48.598 -27.213 1.00 12.24 87 ILE A C 1
ATOM 690 O O . ILE A 1 90 ? -26.280 -49.628 -26.539 1.00 12.96 87 ILE A O 1
ATOM 695 N N . LEU A 1 91 ? -26.565 -47.395 -26.735 1.00 11.87 88 LEU A N 1
ATOM 696 C CA . LEU A 1 91 ? -26.931 -47.195 -25.340 1.00 11.94 88 LEU A CA 1
ATOM 697 C C . LEU A 1 91 ? -28.238 -46.412 -25.268 1.00 11.77 88 LEU A C 1
ATOM 698 O O . LEU A 1 91 ? -28.386 -45.374 -25.911 1.00 11.83 88 LEU A O 1
ATOM 703 N N . THR A 1 92 ? -29.188 -46.929 -24.485 1.00 11.61 89 THR A N 1
ATOM 704 C CA . THR A 1 92 ? -30.446 -46.243 -24.274 1.00 11.42 89 THR A CA 1
ATOM 705 C C . THR A 1 92 ? -30.653 -46.024 -22.779 1.00 11.58 89 THR A C 1
ATOM 706 O O . THR A 1 92 ? -30.477 -46.957 -21.990 1.00 11.38 89 THR A O 1
ATOM 710 N N . LEU A 1 93 ? -30.984 -44.774 -22.418 1.00 11.50 90 LEU A N 1
ATOM 711 C CA . LEU A 1 93 ? -31.404 -44.408 -21.080 1.00 12.18 90 LEU A CA 1
ATOM 712 C C . LEU A 1 93 ? -32.923 -44.294 -21.084 1.00 12.02 90 LEU A C 1
ATOM 713 O O . LEU A 1 93 ? -33.479 -43.624 -21.954 1.00 11.23 90 LEU A O 1
ATOM 718 N N . LYS A 1 94 ? -33.571 -44.924 -20.098 1.00 11.86 91 LYS A N 1
ATOM 719 C CA . LYS A 1 94 ? -34.993 -44.739 -19.875 1.00 12.32 91 LYS A CA 1
ATOM 720 C C . LYS A 1 94 ? -35.257 -44.493 -18.399 1.00 11.72 91 LYS A C 1
ATOM 721 O O . LYS A 1 94 ? -34.581 -45.039 -17.525 1.00 10.81 91 LYS A O 1
ATOM 727 N N . ALA A 1 95 ? -36.285 -43.692 -18.132 1.00 11.79 92 ALA A N 1
ATOM 728 C CA . ALA A 1 95 ? -36.727 -43.467 -16.772 1.00 11.93 92 ALA A CA 1
ATOM 729 C C . ALA A 1 95 ? -38.197 -43.059 -16.784 1.00 12.95 92 ALA A C 1
ATOM 730 O O . ALA A 1 95 ? -38.646 -42.352 -17.678 1.00 12.54 92 ALA A O 1
ATOM 732 N N . GLU A 1 96 ? -38.929 -43.541 -15.782 1.00 14.49 93 GLU A N 1
ATOM 733 C CA . GLU A 1 96 ? -40.312 -43.162 -15.545 1.00 17.22 93 GLU A CA 1
ATOM 734 C C . GLU A 1 96 ? -40.370 -41.790 -14.880 1.00 19.93 93 GLU A C 1
ATOM 735 O O . GLU A 1 96 ? -39.369 -41.303 -14.382 1.00 20.35 93 GLU A O 1
ATOM 741 N N . ASP A 1 97 ? -41.569 -41.208 -14.773 1.00 26.32 94 ASP A N 1
ATOM 742 C CA . ASP A 1 97 ? -41.773 -40.052 -13.907 1.00 28.31 94 ASP A CA 1
ATOM 743 C C . ASP A 1 97 ? -41.406 -40.370 -12.459 1.00 29.76 94 ASP A C 1
ATOM 744 O O . ASP A 1 97 ? -41.669 -41.471 -11.968 1.00 28.00 94 ASP A O 1
ATOM 749 N N . ALA A 1 98 ? -40.813 -39.372 -11.785 1.00 31.92 95 ALA A N 1
ATOM 750 C CA . ALA A 1 98 ? -40.330 -39.477 -10.411 1.00 34.10 95 ALA A CA 1
ATOM 751 C C . ALA A 1 98 ? -39.664 -40.833 -10.178 1.00 33.95 95 ALA A C 1
ATOM 752 O O . ALA A 1 98 ? -40.060 -41.590 -9.292 1.00 37.00 95 ALA A O 1
ATOM 754 N N . PRO A 1 99 ? -38.608 -41.173 -10.949 1.00 31.16 96 PRO A N 1
ATOM 755 C CA . PRO A 1 99 ? -38.148 -42.561 -11.037 1.00 29.88 96 PRO A CA 1
ATOM 756 C C . PRO A 1 99 ? -37.426 -43.073 -9.791 1.00 27.02 96 PRO A C 1
ATOM 757 O O . PRO A 1 99 ? -36.837 -42.290 -9.049 1.00 28.10 96 PRO A O 1
ATOM 761 N N . ASP A 1 100 ? -37.462 -44.398 -9.605 1.00 24.70 97 ASP A N 1
ATOM 762 C CA . ASP A 1 100 ? -36.693 -45.079 -8.573 1.00 23.34 97 ASP A CA 1
ATOM 763 C C . ASP A 1 100 ? -35.385 -45.624 -9.132 1.00 18.00 97 ASP A C 1
ATOM 764 O O . ASP A 1 100 ? -34.458 -45.871 -8.370 1.00 15.23 97 ASP A O 1
ATOM 769 N N . VAL A 1 101 ? -35.372 -45.909 -10.441 1.00 16.59 98 VAL A N 1
ATOM 770 C CA . VAL A 1 101 ? -34.197 -46.433 -11.114 1.00 14.97 98 VAL A CA 1
ATOM 771 C C . VAL A 1 101 ? -34.015 -45.696 -12.440 1.00 13.04 98 VAL A C 1
ATOM 772 O O . VAL A 1 101 ? -34.952 -45.135 -13.014 1.00 11.42 98 VAL A O 1
ATOM 776 N N . LEU A 1 102 ? -32.766 -45.693 -12.899 1.00 12.45 99 LEU A N 1
ATOM 777 C CA . LEU A 1 102 ? -32.451 -45.387 -14.282 1.00 12.03 99 LEU A CA 1
ATOM 778 C C . LEU A 1 102 ? -32.235 -46.715 -14.997 1.00 11.56 99 LEU A C 1
ATOM 779 O O . LEU A 1 102 ? -31.468 -47.544 -14.518 1.00 12.07 99 LEU A O 1
ATOM 784 N N . ASN A 1 103 ? -32.961 -46.923 -16.097 1.00 11.29 100 ASN A N 1
ATOM 785 C CA . ASN A 1 103 ? -32.829 -48.103 -16.935 1.00 10.89 100 ASN A CA 1
ATOM 786 C C . ASN A 1 103 ? -31.792 -47.830 -18.032 1.00 10.68 100 ASN A C 1
ATOM 787 O O . ASN A 1 103 ? -31.945 -46.881 -18.799 1.00 10.74 100 ASN A O 1
ATOM 792 N N . LEU A 1 104 ? -30.731 -48.643 -18.080 1.00 11.05 101 LEU A N 1
ATOM 793 C CA . LEU A 1 104 ? -29.705 -48.539 -19.109 1.00 11.52 101 LEU A CA 1
ATOM 794 C C . LEU A 1 104 ? -29.649 -49.844 -19.894 1.00 11.46 101 LEU A C 1
ATOM 795 O O . LEU A 1 104 ? -29.525 -50.920 -19.309 1.00 11.54 101 LEU A O 1
ATOM 800 N N . VAL A 1 105 ? -29.711 -49.738 -21.225 1.00 11.09 102 VAL A N 1
ATOM 801 C CA . VAL A 1 105 ? -29.610 -50.908 -22.080 1.00 11.30 102 VAL A CA 1
ATOM 802 C C . VAL A 1 105 ? -28.455 -50.704 -23.052 1.00 11.58 102 VAL A C 1
ATOM 803 O O . VAL A 1 105 ? -28.385 -49.689 -23.747 1.00 12.04 102 VAL A O 1
ATOM 807 N N . PHE A 1 106 ? -27.548 -51.680 -23.073 1.00 11.59 103 PHE A N 1
ATOM 808 C CA . PHE A 1 106 ? -26.403 -51.653 -23.965 1.00 11.82 103 PHE A CA 1
ATOM 809 C C . PHE A 1 106 ? -26.518 -52.798 -24.963 1.00 12.69 103 PHE A C 1
ATOM 810 O O . PHE A 1 106 ? -26.610 -53.957 -24.570 1.00 13.21 103 PHE A O 1
ATOM 818 N N . GLU A 1 107 ? -26.459 -52.459 -26.246 1.00 13.13 104 GLU A N 1
ATOM 819 C CA . GLU A 1 107 ? -26.517 -53.447 -27.310 1.00 13.46 104 GLU A CA 1
ATOM 820 C C . GLU A 1 107 ? -25.161 -53.540 -28.000 1.00 13.56 104 GLU A C 1
ATOM 821 O O . GLU A 1 107 ? -24.698 -52.565 -28.604 1.00 12.86 104 GLU A O 1
ATOM 827 N N . SER A 1 108 ? -24.536 -54.722 -27.886 1.00 13.37 105 SER A N 1
ATOM 828 C CA . SER A 1 108 ? -23.286 -55.028 -28.566 1.00 13.12 105 SER A CA 1
ATOM 829 C C . SER A 1 108 ? -23.454 -54.829 -30.069 1.00 13.56 105 SER A C 1
ATOM 830 O O . SER A 1 108 ? -24.456 -55.249 -30.636 1.00 12.26 105 SER A O 1
ATOM 833 N N . SER A 1 109 ? -22.439 -54.226 -30.702 1.00 13.71 106 SER A N 1
ATOM 834 C CA . SER A 1 109 ? -22.389 -54.150 -32.150 1.00 15.35 106 SER A CA 1
ATOM 835 C C . SER A 1 109 ? -21.535 -55.293 -32.712 1.00 15.96 106 SER A C 1
ATOM 836 O O . SER A 1 109 ? -21.317 -55.348 -33.918 1.00 17.80 106 SER A O 1
ATOM 839 N N . GLU A 1 110 ? -21.076 -56.219 -31.849 1.00 14.99 107 GLU A N 1
ATOM 840 C CA . GLU A 1 110 ? -20.141 -57.260 -32.261 1.00 15.29 107 GLU A CA 1
ATOM 841 C C . GLU A 1 110 ? -20.787 -58.651 -32.240 1.00 15.18 107 GLU A C 1
ATOM 842 O O . GLU A 1 110 ? -20.386 -59.513 -33.027 1.00 14.32 107 GLU A O 1
ATOM 844 N N . THR A 1 111 ? -21.729 -58.892 -31.313 1.00 14.37 108 THR A N 1
ATOM 845 C CA . THR A 1 111 ? -22.422 -60.176 -31.221 1.00 14.79 108 THR A CA 1
ATOM 846 C C . THR A 1 111 ? -23.809 -59.926 -30.629 1.00 14.58 108 THR A C 1
ATOM 847 O O . THR A 1 111 ? -24.139 -58.780 -30.319 1.00 13.45 108 THR A O 1
ATOM 851 N N . ASP A 1 112 ? -24.633 -60.978 -30.503 1.00 14.20 109 ASP A N 1
ATOM 852 C CA . ASP A 1 112 ? -26.003 -60.786 -30.053 1.00 14.52 109 ASP A CA 1
ATOM 853 C C . ASP A 1 112 ? -26.006 -60.826 -28.525 1.00 13.60 109 ASP A C 1
ATOM 854 O O . ASP A 1 112 ? -26.335 -61.842 -27.907 1.00 13.35 109 ASP A O 1
ATOM 859 N N . ARG A 1 113 ? -25.598 -59.694 -27.947 1.00 12.66 110 ARG A N 1
ATOM 860 C CA . ARG A 1 113 ? -25.505 -59.510 -26.513 1.00 12.61 110 ARG A CA 1
ATOM 861 C C . ARG A 1 113 ? -26.215 -58.208 -26.171 1.00 13.26 110 ARG A C 1
ATOM 862 O O . ARG A 1 113 ? -25.919 -57.184 -26.768 1.00 12.91 110 ARG A O 1
ATOM 870 N N . ILE A 1 114 ? -27.136 -58.260 -25.202 1.00 14.06 111 ILE A N 1
ATOM 871 C CA . ILE A 1 114 ? -27.782 -57.062 -24.702 1.00 13.79 111 ILE A CA 1
ATOM 872 C C . ILE A 1 114 ? -27.634 -57.031 -23.188 1.00 12.81 111 ILE A C 1
ATOM 873 O O . ILE A 1 114 ? -27.988 -57.999 -22.523 1.00 12.86 111 ILE A O 1
ATOM 878 N N . SER A 1 115 ? -27.071 -55.933 -22.672 1.00 12.11 112 SER A N 1
ATOM 879 C CA . SER A 1 115 ? -26.923 -55.736 -21.240 1.00 11.62 112 SER A CA 1
ATOM 880 C C . SER A 1 115 ? -28.022 -54.783 -20.778 1.00 12.38 112 SER A C 1
ATOM 881 O O . SER A 1 115 ? -28.310 -53.795 -21.463 1.00 12.07 112 SER A O 1
ATOM 884 N N . GLU A 1 116 ? -28.649 -55.080 -19.633 1.00 11.20 113 GLU A N 1
ATOM 885 C CA . GLU A 1 116 ? -29.684 -54.208 -19.123 1.00 11.05 113 GLU A CA 1
ATOM 886 C C . GLU A 1 116 ? -29.486 -54.022 -17.625 1.00 11.22 113 GLU A C 1
ATOM 887 O O . GLU A 1 116 ? -29.375 -55.002 -16.885 1.00 10.76 113 GLU A O 1
ATOM 893 N N . TYR A 1 117 ? -29.443 -52.752 -17.205 1.00 10.72 114 TYR A N 1
ATOM 894 C CA . TYR A 1 117 ? -29.222 -52.418 -15.813 1.00 11.28 114 TYR A CA 1
ATOM 895 C C . TYR A 1 117 ? -30.337 -51.511 -15.312 1.00 11.48 114 TYR A C 1
ATOM 896 O O . TYR A 1 117 ? -30.747 -50.590 -16.014 1.00 10.86 114 TYR A O 1
ATOM 905 N N . ASP A 1 118 ? -30.775 -51.769 -14.074 1.00 11.40 115 ASP A N 1
ATOM 906 C CA . ASP A 1 118 ? -31.663 -50.869 -13.360 1.00 11.73 115 ASP A CA 1
ATOM 907 C C . ASP A 1 118 ? -30.903 -50.310 -12.168 1.00 11.54 115 ASP A C 1
ATOM 908 O O . ASP A 1 118 ? -30.744 -50.986 -11.151 1.00 11.80 115 ASP A O 1
ATOM 913 N N . LEU A 1 119 ? -30.384 -49.099 -12.363 1.00 11.14 116 LEU A N 1
ATOM 914 C CA . LEU A 1 119 ? -29.538 -48.428 -11.398 1.00 11.31 116 LEU A CA 1
ATOM 915 C C . LEU A 1 119 ? -30.422 -47.655 -10.425 1.00 11.80 116 LEU A C 1
ATOM 916 O O . LEU A 1 119 ? -31.203 -46.804 -10.849 1.00 10.83 116 LEU A O 1
ATOM 921 N N . LYS A 1 120 ? -30.296 -47.977 -9.131 1.00 12.62 117 LYS A N 1
ATOM 922 C CA . LYS A 1 120 ? -31.056 -47.284 -8.110 1.00 14.64 117 LYS A CA 1
ATOM 923 C C . LYS A 1 120 ? -30.634 -45.822 -8.080 1.00 14.37 117 LYS A C 1
ATOM 924 O O . LYS A 1 120 ? -29.443 -45.515 -8.070 1.00 13.24 117 LYS A O 1
ATOM 930 N N . LEU A 1 121 ? -31.633 -44.939 -8.020 1.00 14.67 118 LEU A N 1
ATOM 93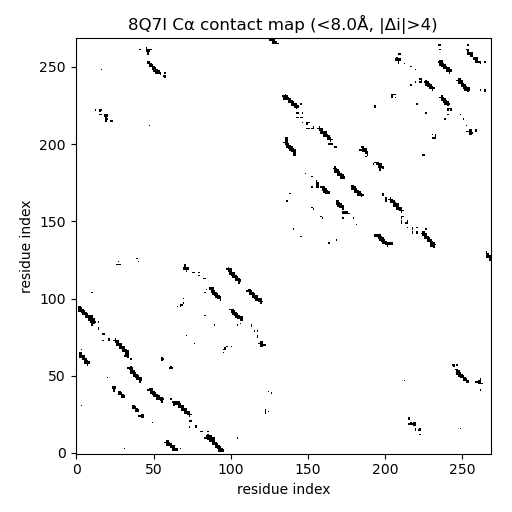1 C CA . LEU A 1 121 ? -31.400 -43.510 -7.933 1.00 15.14 118 LEU A CA 1
ATOM 932 C C . LEU A 1 121 ? -31.397 -43.110 -6.464 1.00 15.10 118 LEU A C 1
ATOM 933 O O . LEU A 1 121 ? -31.781 -43.890 -5.601 1.00 13.23 118 LEU A O 1
ATOM 938 N N . MET A 1 122 ? -30.959 -41.887 -6.201 1.00 16.20 119 MET A N 1
ATOM 939 C CA . MET A 1 122 ? -30.988 -41.341 -4.858 1.00 18.43 119 MET A CA 1
ATOM 940 C C . MET A 1 122 ? -31.615 -39.953 -4.924 1.00 20.94 119 MET A C 1
ATOM 941 O O . MET A 1 122 ? -31.725 -39.383 -6.006 1.00 19.41 119 MET A O 1
ATOM 946 N N . ASP A 1 123 ? -32.056 -39.459 -3.760 1.00 24.70 120 ASP A N 1
ATOM 947 C CA . ASP A 1 123 ? -32.597 -38.118 -3.620 1.00 29.88 120 ASP A CA 1
ATOM 948 C C . ASP A 1 123 ? -31.448 -37.158 -3.376 1.00 29.67 120 ASP A C 1
ATOM 949 O O . ASP A 1 123 ? -30.687 -37.320 -2.426 1.00 31.21 120 ASP A O 1
ATOM 954 N N . ILE A 1 124 ? -31.325 -36.183 -4.271 1.00 27.81 121 ILE A N 1
ATOM 955 C CA . ILE A 1 124 ? -30.250 -35.218 -4.199 1.00 28.76 121 ILE A CA 1
ATOM 956 C C . ILE A 1 124 ? -30.878 -33.830 -4.152 1.00 29.98 121 ILE A C 1
ATOM 957 O O . ILE A 1 124 ? -31.574 -33.441 -5.084 1.00 29.45 121 ILE A O 1
ATOM 962 N N . ASP A 1 125 ? -30.660 -33.144 -3.025 1.00 34.35 122 ASP A N 1
ATOM 963 C CA . ASP A 1 125 ? -31.048 -31.755 -2.845 1.00 38.71 122 ASP A CA 1
ATOM 964 C C . ASP A 1 125 ? -29.813 -30.898 -3.097 1.00 40.65 122 ASP A C 1
ATOM 965 O O . ASP A 1 125 ? -28.944 -30.801 -2.233 1.00 45.38 122 ASP A O 1
ATOM 967 N N . GLN A 1 126 ? -29.721 -30.320 -4.297 1.00 45.15 123 GLN A N 1
ATOM 968 C CA . GLN A 1 126 ? -28.678 -29.353 -4.613 1.00 46.76 123 GLN A CA 1
ATOM 969 C C . GLN A 1 126 ? -29.344 -28.170 -5.319 1.00 47.92 123 GLN A C 1
ATOM 970 O O . GLN A 1 126 ? -30.160 -28.360 -6.220 1.00 54.49 123 GLN A O 1
ATOM 976 N N . GLU A 1 127 ? -29.017 -26.952 -4.871 1.00 45.11 124 GLU A N 1
ATOM 977 C CA . GLU A 1 127 ? -29.548 -25.726 -5.448 1.00 43.41 124 GLU A CA 1
ATOM 978 C C . GLU A 1 127 ? -28.836 -25.431 -6.765 1.00 39.09 124 GLU A C 1
ATOM 979 O O . GLU A 1 127 ? -27.620 -25.583 -6.847 1.00 35.13 124 GLU A O 1
ATOM 985 N N . HIS A 1 128 ? -29.599 -24.992 -7.777 1.00 35.24 125 HIS A N 1
ATOM 986 C CA . HIS A 1 128 ? -29.036 -24.633 -9.068 1.00 33.58 125 HIS A CA 1
ATOM 987 C C . HIS A 1 128 ? -28.386 -23.255 -8.964 1.00 30.71 125 HIS A C 1
ATOM 988 O O . HIS A 1 128 ? -28.999 -22.317 -8.443 1.00 27.17 125 HIS A O 1
ATOM 995 N N . LEU A 1 129 ? -27.138 -23.155 -9.449 1.00 26.36 126 LEU A N 1
ATOM 996 C CA . LEU A 1 129 ? -26.379 -21.913 -9.406 1.00 24.30 126 LEU A CA 1
ATOM 997 C C . LEU A 1 129 ? -26.474 -21.219 -10.756 1.00 23.03 126 LEU A C 1
ATOM 998 O O . LEU A 1 129 ? -26.487 -21.869 -11.797 1.00 23.21 126 LEU A O 1
ATOM 1003 N N . GLY A 1 130 ? -26.544 -19.888 -10.715 1.00 21.88 127 GLY A N 1
ATOM 1004 C CA . GLY A 1 130 ? -26.591 -19.081 -11.919 1.00 20.64 127 GLY A CA 1
ATOM 1005 C C . GLY A 1 130 ? -25.184 -18.810 -12.435 1.00 18.76 127 GLY A C 1
ATOM 1006 O O . GLY A 1 130 ? -24.338 -18.283 -11.725 1.00 18.34 127 GLY A O 1
ATOM 1007 N N . ILE A 1 131 ? -24.929 -19.192 -13.681 1.00 20.35 128 ILE A N 1
ATOM 1008 C CA . ILE A 1 131 ? -23.640 -18.893 -14.276 1.00 19.90 128 ILE A CA 1
ATOM 1009 C C . ILE A 1 131 ? -23.824 -17.607 -15.071 1.00 19.48 128 ILE A C 1
ATOM 1010 O O . ILE A 1 131 ? -24.595 -17.582 -16.019 1.00 19.62 128 ILE A O 1
ATOM 1015 N N . PRO A 1 132 ? -23.198 -16.482 -14.663 1.00 19.41 129 PRO A N 1
ATOM 1016 C CA . PRO A 1 132 ? -23.479 -15.202 -15.299 1.00 19.35 129 PRO A CA 1
ATOM 1017 C C . PRO A 1 132 ? -22.760 -15.077 -16.636 1.00 20.47 129 PRO A C 1
ATOM 1018 O O . PRO A 1 132 ? -21.869 -15.867 -16.961 1.00 17.98 129 PRO A O 1
ATOM 1022 N N . GLU A 1 133 ? -23.203 -14.091 -17.418 1.00 21.31 130 GLU A N 1
ATOM 1023 C CA . GLU A 1 133 ? -22.550 -13.731 -18.661 1.00 22.18 130 GLU A CA 1
ATOM 1024 C C . GLU A 1 133 ? -21.253 -12.999 -18.323 1.00 20.74 130 GLU A C 1
ATOM 1025 O O . GLU A 1 133 ? -21.282 -12.009 -17.606 1.00 21.01 130 GLU A O 1
ATOM 1031 N N . THR A 1 134 ? -20.118 -13.511 -18.806 1.00 18.64 131 THR A N 1
ATOM 1032 C CA . THR A 1 134 ? -18.827 -12.914 -18.505 1.00 17.95 131 THR A CA 1
ATOM 1033 C C . THR A 1 134 ? -18.106 -12.573 -19.803 1.00 18.22 131 THR A C 1
ATOM 1034 O O . THR A 1 134 ? -18.049 -13.390 -20.718 1.00 16.51 131 THR A O 1
ATOM 1038 N N . GLU A 1 135 ? -17.593 -11.340 -19.865 1.00 20.09 132 GLU A N 1
ATOM 1039 C CA . GLU A 1 135 ? -16.652 -10.931 -20.894 1.00 21.62 132 GLU A CA 1
ATOM 1040 C C . GLU A 1 135 ? -15.250 -11.095 -20.317 1.00 18.15 132 GLU A C 1
ATOM 1041 O O . GLU A 1 135 ? -14.838 -10.326 -19.460 1.00 17.97 132 GLU A O 1
ATOM 1047 N N . TYR A 1 136 ? -14.526 -12.119 -20.766 1.00 15.88 133 TYR A N 1
ATOM 1048 C CA . TYR A 1 136 ? -13.257 -12.463 -20.149 1.00 15.03 133 TYR A CA 1
ATOM 1049 C C . TYR A 1 136 ? -12.171 -11.495 -20.598 1.00 14.53 133 TYR A C 1
ATOM 1050 O O . TYR A 1 136 ? -12.156 -11.043 -21.739 1.00 15.25 133 TYR A O 1
ATOM 1059 N N . ALA A 1 137 ? -11.264 -11.196 -19.673 1.00 14.30 134 ALA A N 1
ATOM 1060 C CA . ALA A 1 137 ? -10.085 -10.401 -19.963 1.00 14.57 134 ALA A CA 1
ATOM 1061 C C . ALA A 1 137 ? -9.215 -11.092 -21.011 1.00 14.11 134 ALA A C 1
ATOM 1062 O O . ALA A 1 137 ? -8.595 -10.424 -21.836 1.00 13.83 134 ALA A O 1
ATOM 1064 N N . ALA A 1 138 ? -9.136 -12.427 -20.943 1.00 12.99 135 ALA A N 1
ATOM 1065 C CA . ALA A 1 138 ? -8.336 -13.181 -21.893 1.00 12.49 135 ALA A CA 1
ATOM 1066 C C . ALA A 1 138 ? -8.917 -14.578 -22.066 1.00 12.54 135 ALA A C 1
ATOM 1067 O O . ALA A 1 138 ? -9.423 -15.158 -21.106 1.00 11.90 135 ALA A O 1
ATOM 1069 N N . THR A 1 139 ? -8.850 -15.102 -23.296 1.00 12.36 136 THR A N 1
ATOM 1070 C CA . THR A 1 139 ? -9.102 -16.517 -23.522 1.00 12.16 136 THR A CA 1
ATOM 1071 C C . THR A 1 139 ? -7.990 -17.097 -24.393 1.00 11.96 136 THR A C 1
ATOM 1072 O O . THR A 1 139 ? -7.411 -16.397 -25.230 1.00 12.10 136 THR A O 1
ATOM 1076 N N . ILE A 1 140 ? -7.729 -18.393 -24.201 1.00 11.15 137 ILE A N 1
ATOM 1077 C CA . ILE A 1 140 ? -6.811 -19.129 -25.048 1.00 10.80 137 ILE A CA 1
ATOM 1078 C C . ILE A 1 140 ? -7.449 -20.461 -25.412 1.00 10.41 137 ILE A C 1
ATOM 1079 O O . ILE A 1 140 ? -7.938 -21.183 -24.539 1.00 9.98 137 ILE A O 1
ATOM 1084 N N . THR A 1 141 ? -7.454 -20.748 -26.713 1.00 10.41 138 THR A N 1
ATOM 1085 C CA . THR A 1 141 ? -7.815 -22.053 -27.241 1.00 10.66 138 THR A CA 1
ATOM 1086 C C . THR A 1 141 ? -6.524 -22.741 -27.657 1.00 10.73 138 THR A C 1
ATOM 1087 O O . THR A 1 141 ? -5.705 -22.143 -28.349 1.00 10.53 138 THR A O 1
ATOM 1091 N N . MET A 1 142 ? -6.356 -23.985 -27.212 1.00 10.65 139 MET A N 1
ATOM 1092 C CA . MET A 1 142 ? -5.127 -24.717 -27.448 1.00 11.16 139 MET A CA 1
ATOM 1093 C C . MET A 1 142 ? -5.425 -26.214 -27.524 1.00 11.18 139 MET A C 1
ATOM 1094 O O . MET A 1 142 ? -6.487 -26.678 -27.100 1.00 10.79 139 MET A O 1
ATOM 1099 N N . PRO A 1 143 ? -4.496 -27.023 -28.072 1.00 11.55 140 PRO A N 1
ATOM 1100 C CA . PRO A 1 143 ? -4.642 -28.473 -28.058 1.00 12.17 140 PRO A CA 1
ATOM 1101 C C . PRO A 1 143 ? -4.863 -29.012 -26.647 1.00 11.91 140 PRO A C 1
ATOM 1102 O O . PRO A 1 143 ? -4.172 -28.619 -25.705 1.00 10.99 140 PRO A O 1
ATOM 1106 N N . SER A 1 144 ? -5.852 -29.911 -26.519 1.00 12.20 141 SER A N 1
ATOM 1107 C CA . SER A 1 144 ? -6.258 -30.448 -25.229 1.00 12.98 141 SER A CA 1
ATOM 1108 C C . SER A 1 144 ? -5.101 -31.152 -24.538 1.00 12.48 141 SER A C 1
ATOM 1109 O O . SER A 1 144 ? -4.879 -30.954 -23.349 1.00 11.86 141 SER A O 1
ATOM 1112 N N . ASN A 1 145 ? -4.433 -32.043 -25.267 1.00 12.87 142 ASN A N 1
ATOM 1113 C CA . ASN A 1 145 ? -3.401 -32.864 -24.652 1.00 14.26 142 ASN A CA 1
ATOM 1114 C C . ASN A 1 145 ? -2.224 -31.998 -24.207 1.00 12.84 142 ASN A C 1
ATOM 1115 O O . ASN A 1 145 ? -1.600 -32.307 -23.198 1.00 12.04 142 ASN A O 1
ATOM 1120 N N . GLU A 1 146 ? -1.967 -30.887 -24.908 1.00 12.23 143 GLU A N 1
ATOM 1121 C CA . GLU A 1 146 ? -0.920 -29.959 -24.496 1.00 11.92 143 GLU A CA 1
ATOM 1122 C C . GLU A 1 146 ? -1.261 -29.402 -23.120 1.00 11.31 143 GLU A C 1
ATOM 1123 O O . GLU A 1 146 ? -0.404 -29.338 -22.244 1.00 10.70 143 GLU A O 1
ATOM 1129 N N . PHE A 1 147 ? -2.516 -28.971 -22.938 1.00 10.72 144 PHE A N 1
ATOM 1130 C CA . PHE A 1 147 ? -2.926 -28.414 -21.662 1.00 11.04 144 PHE A CA 1
ATOM 1131 C C . PHE A 1 147 ? -2.784 -29.482 -20.572 1.00 11.02 144 PHE A C 1
ATOM 1132 O O . PHE A 1 147 ? -2.299 -29.193 -19.481 1.00 10.69 144 PHE A O 1
ATOM 1140 N N . LYS A 1 148 ? -3.140 -30.731 -20.901 1.00 11.26 145 LYS A N 1
ATOM 1141 C CA . LYS A 1 148 ? -3.038 -31.829 -19.952 1.00 12.00 145 LYS A CA 1
ATOM 1142 C C . LYS A 1 148 ? -1.587 -31.994 -19.495 1.00 12.27 145 LYS A C 1
ATOM 1143 O O . LYS A 1 148 ? -1.326 -32.136 -18.304 1.00 12.61 145 LYS A O 1
ATOM 1149 N N . ARG A 1 149 ? -0.642 -31.968 -20.436 1.00 12.91 146 ARG A N 1
ATOM 1150 C CA . ARG A 1 149 ? 0.751 -32.229 -20.099 1.00 13.86 146 ARG A CA 1
ATOM 1151 C C . ARG A 1 149 ? 1.324 -31.076 -19.282 1.00 13.27 146 ARG A C 1
ATOM 1152 O O . ARG A 1 149 ? 2.019 -31.304 -18.298 1.00 13.06 146 ARG A O 1
ATOM 1160 N N . ILE A 1 150 ? 1.052 -29.840 -19.713 1.00 12.92 147 ILE A N 1
ATOM 1161 C CA . ILE A 1 150 ? 1.527 -28.657 -19.009 1.00 13.29 147 ILE A CA 1
ATOM 1162 C C . ILE A 1 150 ? 1.132 -28.734 -17.539 1.00 12.28 147 ILE A C 1
ATOM 1163 O O . ILE A 1 150 ? 1.973 -28.564 -16.670 1.00 12.02 147 ILE A O 1
ATOM 1168 N N . THR A 1 151 ? -0.152 -28.990 -17.273 1.00 11.94 148 THR A N 1
ATOM 1169 C CA . THR A 1 151 ? -0.671 -28.940 -15.917 1.00 11.98 148 THR A CA 1
ATOM 1170 C C . THR A 1 151 ? -0.136 -30.118 -15.113 1.00 11.63 148 THR A C 1
ATOM 1171 O O . THR A 1 151 ? 0.296 -29.927 -13.980 1.00 11.13 148 THR A O 1
ATOM 1175 N N . THR A 1 152 ? -0.142 -31.311 -15.711 1.00 11.94 149 THR A N 1
ATOM 1176 C CA . THR A 1 152 ? 0.311 -32.510 -15.023 1.00 12.59 149 THR A CA 1
ATOM 1177 C C . THR A 1 152 ? 1.801 -32.379 -14.696 1.00 12.17 149 THR A C 1
ATOM 1178 O O . THR A 1 152 ? 2.230 -32.688 -13.590 1.00 11.61 149 THR A O 1
ATOM 1182 N N . ASP A 1 153 ? 2.595 -31.885 -15.647 1.00 12.49 150 ASP A N 1
ATOM 1183 C CA . ASP A 1 153 ? 4.037 -31.806 -15.441 1.00 12.65 150 ASP A CA 1
ATOM 1184 C C . ASP A 1 153 ? 4.375 -30.732 -14.407 1.00 12.04 150 ASP A C 1
ATOM 1185 O O . ASP A 1 153 ? 5.250 -30.945 -13.575 1.00 11.38 150 ASP A O 1
ATOM 1190 N N . LEU A 1 154 ? 3.683 -29.581 -14.445 1.00 12.15 151 LEU A N 1
ATOM 1191 C CA . LEU A 1 154 ? 3.933 -28.531 -13.469 1.00 12.24 151 LEU A CA 1
ATOM 1192 C C . LEU A 1 154 ? 3.566 -29.005 -12.074 1.00 12.39 151 LEU A C 1
ATOM 1193 O O . LEU A 1 154 ? 4.247 -28.652 -11.114 1.00 12.45 151 LEU A O 1
ATOM 1198 N N . MET A 1 155 ? 2.541 -29.855 -11.974 1.00 12.90 152 MET A N 1
ATOM 1199 C CA . MET A 1 155 ? 2.053 -30.290 -10.677 1.00 13.93 152 MET A CA 1
ATOM 1200 C C . MET A 1 155 ? 3.112 -31.121 -9.949 1.00 13.78 152 MET A C 1
ATOM 1201 O O . MET A 1 155 ? 3.077 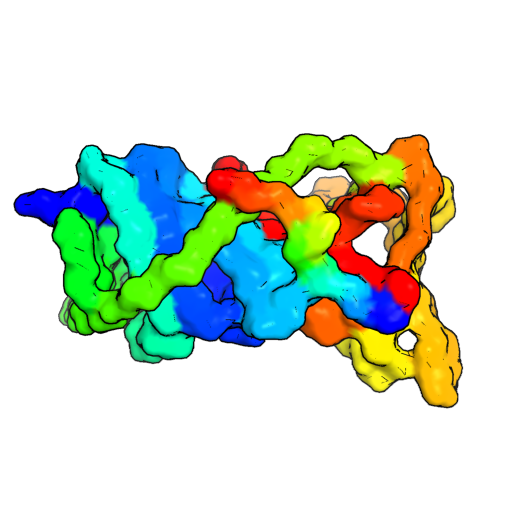-31.236 -8.726 1.00 12.70 152 MET A O 1
ATOM 1206 N N . ALA A 1 156 ? 4.073 -31.659 -10.697 1.00 13.92 153 ALA A N 1
ATOM 1207 C CA . ALA A 1 156 ? 5.174 -32.408 -10.116 1.00 14.69 153 ALA A CA 1
ATOM 1208 C C . ALA A 1 156 ? 6.100 -31.510 -9.296 1.00 15.15 153 ALA A C 1
ATOM 1209 O O . ALA A 1 156 ? 6.810 -32.017 -8.425 1.00 15.31 153 ALA A O 1
ATOM 1211 N N . MET A 1 157 ? 6.116 -30.194 -9.558 1.00 15.40 154 MET A N 1
ATOM 1212 C CA . MET A 1 157 ? 7.030 -29.304 -8.853 1.00 17.14 154 MET A CA 1
ATOM 1213 C C . MET A 1 157 ? 6.305 -28.290 -7.965 1.00 16.59 154 MET A C 1
ATOM 1214 O O . MET A 1 157 ? 6.974 -27.585 -7.210 1.00 16.77 154 MET A O 1
ATOM 1219 N N . SER A 1 158 ? 4.971 -28.182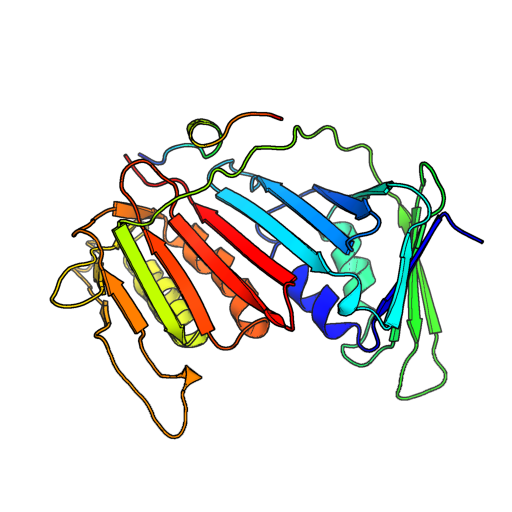 -8.066 1.00 15.37 155 SER A N 1
ATOM 1220 C CA . SER A 1 158 ? 4.232 -27.173 -7.323 1.00 15.06 155 SER A CA 1
ATOM 1221 C C . SER A 1 158 ? 2.759 -27.550 -7.208 1.00 15.11 155 SER A C 1
ATOM 1222 O O . SER A 1 158 ? 2.205 -28.217 -8.071 1.00 13.90 155 SER A O 1
ATOM 1225 N N . GLU A 1 159 ? 2.123 -27.055 -6.144 1.00 15.43 156 GLU A N 1
ATOM 1226 C CA . GLU A 1 159 ? 0.691 -27.216 -5.976 1.00 16.83 156 GLU A CA 1
ATOM 1227 C C . GLU A 1 159 ? -0.074 -26.103 -6.689 1.00 15.07 156 GLU A C 1
ATOM 1228 O O . GLU A 1 159 ? -1.265 -26.278 -6.941 1.00 13.00 156 GLU A O 1
ATOM 1234 N N . SER A 1 160 ? 0.594 -24.962 -6.955 1.00 13.66 157 SER A N 1
ATOM 1235 C CA . SER A 1 160 ? -0.066 -23.768 -7.478 1.00 14.31 157 SER A CA 1
ATOM 1236 C C . SER A 1 160 ? 0.542 -23.368 -8.819 1.00 13.20 157 SER A C 1
ATOM 1237 O O . SER A 1 160 ? 1.727 -23.630 -9.054 1.00 12.35 157 SER A O 1
ATOM 1240 N N . VAL A 1 161 ? -0.277 -22.727 -9.669 1.00 11.42 158 VAL A N 1
ATOM 1241 C CA . VAL A 1 161 ? 0.198 -22.168 -10.926 1.00 11.48 158 VAL A CA 1
ATOM 1242 C C . VAL A 1 161 ? -0.412 -20.779 -11.114 1.00 11.58 158 VAL A C 1
ATOM 1243 O O . VAL A 1 161 ? -1.605 -20.559 -10.882 1.00 11.70 158 VAL A O 1
ATOM 1247 N N . THR A 1 162 ? 0.439 -19.830 -11.507 1.00 11.45 159 THR A N 1
ATOM 1248 C CA . THR A 1 162 ? -0.025 -18.517 -11.885 1.00 11.91 159 THR A CA 1
ATOM 1249 C C . THR A 1 162 ? -0.194 -18.498 -13.396 1.00 12.16 159 THR A C 1
ATOM 1250 O O . THR A 1 162 ? 0.715 -18.903 -14.139 1.00 12.03 159 THR A O 1
ATOM 1254 N N . ILE A 1 163 ? -1.368 -18.025 -13.827 1.00 11.52 160 ILE A N 1
ATOM 1255 C CA . ILE A 1 163 ? -1.653 -17.885 -15.243 1.00 12.15 160 ILE A CA 1
ATOM 1256 C C . ILE A 1 163 ? -1.774 -16.403 -15.563 1.00 13.57 160 ILE A C 1
ATOM 1257 O O . ILE A 1 163 ? -2.643 -15.744 -14.998 1.00 12.99 160 ILE A O 1
ATOM 1262 N N . GLU A 1 164 ? -0.900 -15.923 -16.463 1.00 15.82 161 GLU A N 1
ATOM 1263 C CA A GLU A 1 164 ? -0.858 -14.531 -16.889 0.50 16.90 161 GLU A CA 1
ATOM 1264 C CA B GLU A 1 164 ? -0.874 -14.529 -16.883 0.50 16.53 161 GLU A CA 1
ATOM 1265 C C . GLU A 1 164 ? -1.085 -14.462 -18.391 1.00 16.56 161 GLU A C 1
ATOM 1266 O O . GLU A 1 164 ? -0.423 -15.176 -19.132 1.00 17.30 161 GLU A O 1
ATOM 1277 N N . ALA A 1 165 ? -1.997 -13.585 -18.818 1.00 16.34 162 ALA A N 1
ATOM 1278 C CA . ALA A 1 165 ? -2.229 -13.333 -20.226 1.00 16.32 162 ALA A CA 1
ATOM 1279 C C . ALA A 1 165 ? -1.890 -11.875 -20.513 1.00 17.57 162 ALA A C 1
ATOM 1280 O O . ALA A 1 165 ? -2.338 -10.991 -19.789 1.00 17.88 162 ALA A O 1
ATOM 1282 N N . ASN A 1 166 ? -1.098 -11.645 -21.564 1.00 18.16 163 ASN A N 1
ATOM 1283 C CA . ASN A 1 166 ? -0.744 -10.306 -22.010 1.00 20.10 163 ASN A CA 1
ATOM 1284 C C . ASN A 1 166 ? -0.369 -10.376 -23.491 1.00 20.40 163 ASN A C 1
ATOM 1285 O O . ASN A 1 166 ? -0.598 -11.391 -24.141 1.00 18.45 163 ASN A O 1
ATOM 1290 N N . LYS A 1 167 ? 0.221 -9.295 -24.015 1.00 22.53 164 LYS A N 1
ATOM 1291 C CA . LYS A 1 167 ? 0.587 -9.197 -25.421 1.00 24.54 164 LYS A CA 1
ATOM 1292 C C . LYS A 1 167 ? 1.631 -10.253 -25.797 1.00 25.86 164 LYS A C 1
ATOM 1293 O O . LYS A 1 167 ? 1.728 -10.628 -26.963 1.00 27.85 164 LYS A O 1
ATOM 1295 N N . ASP A 1 168 ? 2.405 -10.748 -24.822 1.00 25.74 165 ASP A N 1
ATOM 1296 C CA . ASP A 1 168 ? 3.470 -11.703 -25.096 1.00 26.67 165 ASP A CA 1
ATOM 1297 C C . ASP A 1 168 ? 2.985 -13.152 -24.989 1.00 24.93 165 ASP A C 1
ATOM 1298 O O . ASP A 1 168 ? 3.786 -14.076 -25.099 1.00 28.88 165 ASP A O 1
ATOM 1303 N N . GLY A 1 169 ? 1.686 -13.357 -24.758 1.00 20.31 166 GLY A N 1
ATOM 1304 C CA . GLY A 1 169 ? 1.101 -14.686 -24.770 1.00 17.60 166 GLY A CA 1
ATOM 1305 C C . GLY A 1 169 ? 0.461 -15.032 -23.426 1.00 15.36 166 GLY A C 1
ATOM 1306 O O . GLY A 1 169 ? 0.118 -14.145 -22.656 1.00 15.25 166 GLY A O 1
ATOM 1307 N N . VAL A 1 170 ? 0.302 -16.331 -23.177 1.00 13.28 167 VAL A N 1
ATOM 1308 C CA . VAL A 1 170 ? -0.231 -16.847 -21.931 1.00 12.47 167 VAL A CA 1
ATOM 1309 C C . VAL A 1 170 ? 0.880 -17.657 -21.280 1.00 13.09 167 VAL A C 1
ATOM 1310 O O . VAL A 1 170 ? 1.405 -18.589 -21.894 1.00 13.31 167 VAL A O 1
ATOM 1314 N N . LYS A 1 171 ? 1.254 -17.269 -20.060 1.00 13.28 168 LYS A N 1
ATOM 1315 C CA . LYS A 1 171 ? 2.299 -17.956 -19.328 1.00 13.84 168 LYS A CA 1
ATOM 1316 C C . LYS A 1 171 ? 1.705 -18.629 -18.093 1.00 12.92 168 LYS A C 1
ATOM 1317 O O . LYS A 1 171 ? 0.997 -18.000 -17.309 1.00 12.04 168 LYS A O 1
ATOM 1323 N N . PHE A 1 172 ? 2.016 -19.915 -17.953 1.00 12.26 169 PHE A N 1
ATOM 1324 C CA . PHE A 1 172 ? 1.801 -20.673 -16.738 1.00 12.93 169 PHE A CA 1
ATOM 1325 C C . PHE A 1 172 ? 3.115 -20.720 -15.970 1.00 13.00 169 PHE A C 1
ATOM 1326 O O . PHE A 1 172 ? 4.079 -21.254 -16.495 1.00 13.11 169 PHE A O 1
ATOM 1334 N N . SER A 1 173 ? 3.151 -20.198 -14.743 1.00 13.27 170 SER A N 1
ATOM 1335 C CA . SER A 1 173 ? 4.382 -20.228 -13.969 1.00 13.50 170 SER A CA 1
ATOM 1336 C C . SER A 1 173 ? 4.152 -20.749 -12.552 1.00 13.38 170 SER A C 1
ATOM 1337 O O . SER A 1 173 ? 3.088 -20.577 -11.945 1.00 12.72 170 SER A O 1
ATOM 1340 N N . CYS A 1 174 ? 5.195 -21.419 -12.045 1.00 12.63 171 CYS A N 1
ATOM 1341 C CA A CYS A 1 174 ? 5.220 -22.056 -10.740 0.50 12.18 171 CYS A CA 1
ATOM 1342 C CA B CYS A 1 174 ? 5.165 -21.895 -10.680 0.50 13.73 171 CYS A CA 1
ATOM 1343 C C . CYS A 1 174 ? 6.545 -21.752 -10.042 1.00 13.66 171 CYS A C 1
ATOM 1344 O O . CYS A 1 174 ? 7.567 -21.565 -10.712 1.00 11.84 171 CYS A O 1
ATOM 1349 N N . GLN A 1 175 ? 6.520 -21.777 -8.714 1.00 14.09 172 GLN A N 1
ATOM 1350 C CA . GLN A 1 175 ? 7.708 -21.673 -7.895 1.00 15.75 172 GLN A CA 1
ATOM 1351 C C . GLN A 1 175 ? 7.570 -22.762 -6.838 1.00 18.30 172 GLN A C 1
ATOM 1352 O O . GLN A 1 175 ? 6.513 -22.912 -6.228 1.00 20.55 172 GLN A O 1
ATOM 1354 N N . GLY A 1 176 ? 8.610 -23.577 -6.688 1.00 18.78 173 GLY A N 1
ATOM 1355 C CA . GLY A 1 176 ? 8.569 -24.677 -5.740 1.00 19.28 173 GLY A CA 1
ATOM 1356 C C . GLY A 1 176 ? 9.939 -24.900 -5.119 1.00 19.29 173 GLY A C 1
ATOM 1357 O O . GLY A 1 176 ? 10.872 -24.153 -5.396 1.00 17.12 173 GLY A O 1
ATOM 1358 N N . ASP A 1 177 ? 10.029 -25.968 -4.326 1.00 20.89 174 ASP A N 1
ATOM 1359 C CA . ASP A 1 177 ? 11.253 -26.348 -3.646 1.00 22.23 174 ASP A CA 1
ATOM 1360 C C . ASP A 1 177 ? 12.400 -26.469 -4.650 1.00 19.85 174 ASP A C 1
ATOM 1361 O O . ASP A 1 177 ? 13.507 -26.036 -4.361 1.00 18.83 174 ASP A O 1
ATOM 1366 N N . ILE A 1 178 ? 12.133 -27.064 -5.822 1.00 17.78 175 ILE A N 1
ATOM 1367 C CA . ILE A 1 178 ? 13.206 -27.430 -6.732 1.00 17.21 175 ILE A CA 1
ATOM 1368 C C . ILE A 1 178 ? 13.625 -26.237 -7.590 1.00 16.13 175 ILE A C 1
ATOM 1369 O O . ILE A 1 178 ? 14.685 -26.277 -8.208 1.00 15.25 175 ILE A O 1
ATOM 1374 N N . GLY A 1 179 ? 12.805 -25.182 -7.637 1.00 15.54 176 GLY A N 1
ATOM 1375 C CA . GLY A 1 179 ? 13.131 -24.027 -8.459 1.00 15.84 176 GLY A CA 1
ATOM 1376 C C . GLY A 1 179 ? 11.877 -23.386 -9.050 1.00 16.04 176 GLY A C 1
ATOM 1377 O O . GLY A 1 179 ? 10.809 -23.423 -8.443 1.00 17.03 176 GLY A O 1
ATOM 1378 N N . ASN A 1 180 ? 12.019 -22.791 -10.231 1.00 15.81 177 ASN A N 1
ATOM 1379 C CA . ASN A 1 180 ? 10.906 -22.144 -10.896 1.00 17.28 177 ASN A CA 1
ATOM 1380 C C . ASN A 1 180 ? 10.684 -22.806 -12.249 1.00 15.94 177 ASN A C 1
ATOM 1381 O O . ASN A 1 180 ? 11.628 -23.272 -12.884 1.00 15.51 177 ASN A O 1
ATOM 1386 N N . GLY A 1 181 ? 9.418 -22.838 -12.664 1.00 14.09 178 GLY A N 1
ATOM 1387 C CA . GLY A 1 181 ? 9.046 -23.335 -13.973 1.00 13.94 178 GLY A CA 1
ATOM 1388 C C . GLY A 1 181 ? 8.032 -22.406 -14.632 1.00 13.68 178 GLY A C 1
ATOM 1389 O O . GLY A 1 181 ? 7.212 -21.780 -13.959 1.00 13.55 178 GLY A O 1
ATOM 1390 N N . SER A 1 182 ? 8.104 -22.304 -15.959 1.00 13.78 179 SER A N 1
ATOM 1391 C CA . SER A 1 182 ? 7.069 -21.600 -16.685 1.00 14.04 179 SER A CA 1
ATOM 1392 C C . SER A 1 182 ? 6.871 -22.255 -18.038 1.00 13.98 179 SER A C 1
ATOM 1393 O O . SER A 1 182 ? 7.793 -22.838 -18.613 1.00 13.72 179 SER A O 1
ATOM 1396 N N . VAL A 1 183 ? 5.642 -22.140 -18.532 1.00 12.51 180 VAL A N 1
ATOM 1397 C CA . VAL A 1 183 ? 5.316 -22.586 -19.866 1.00 11.86 180 VAL A CA 1
ATOM 1398 C C . VAL A 1 183 ? 4.555 -21.451 -20.538 1.00 11.87 180 VAL A C 1
ATOM 1399 O O . VAL A 1 183 ? 3.559 -20.979 -19.993 1.00 11.27 180 VAL A O 1
ATOM 1403 N N . THR A 1 184 ? 5.068 -21.012 -21.689 1.00 11.62 181 THR A N 1
ATOM 1404 C CA . THR A 1 184 ? 4.515 -19.895 -22.432 1.00 12.10 181 THR A CA 1
ATOM 1405 C C . THR A 1 184 ? 3.934 -20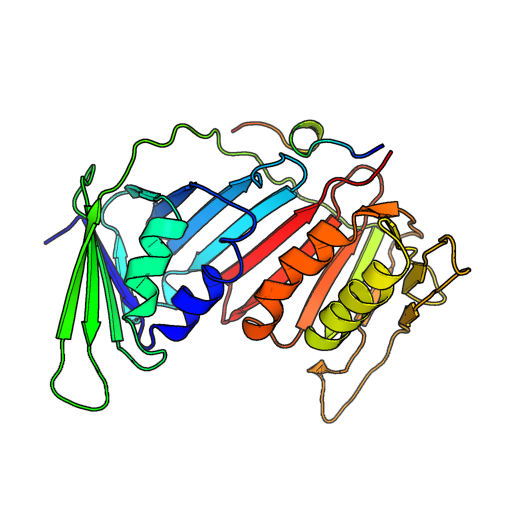.423 -23.735 1.00 12.32 181 THR A C 1
ATOM 1406 O O . THR A 1 184 ? 4.594 -21.169 -24.450 1.00 12.01 181 THR A O 1
ATOM 1410 N N . LEU A 1 185 ? 2.677 -20.051 -23.993 1.00 12.73 182 LEU A N 1
ATOM 1411 C CA . LEU A 1 185 ? 2.012 -20.291 -25.262 1.00 13.43 182 LEU A CA 1
ATOM 1412 C C . LEU A 1 185 ? 1.819 -18.957 -25.981 1.00 12.61 182 LEU A C 1
ATOM 1413 O O . LEU A 1 185 ? 1.431 -17.973 -25.344 1.00 11.62 182 LEU A O 1
ATOM 1418 N N . ARG A 1 186 ? 2.067 -18.950 -27.301 1.00 12.21 183 ARG A N 1
ATOM 1419 C CA . ARG A 1 186 ? 1.953 -17.745 -28.110 1.00 13.05 183 ARG A CA 1
ATOM 1420 C C . ARG A 1 186 ? 0.962 -17.964 -29.251 1.00 11.95 183 ARG A C 1
ATOM 1421 O O . ARG A 1 186 ? 0.821 -19.072 -29.749 1.00 11.76 183 ARG A O 1
ATOM 1429 N N . GLN A 1 187 ? 0.274 -16.887 -29.647 1.00 11.85 184 GLN A N 1
ATOM 1430 C CA . GLN A 1 187 ? -0.640 -16.896 -30.776 1.00 11.83 184 GLN A CA 1
ATOM 1431 C C . GLN A 1 187 ? 0.029 -17.632 -31.928 1.00 12.02 184 GLN A C 1
ATOM 1432 O O . GLN A 1 187 ? 1.161 -17.319 -32.291 1.00 10.98 184 GLN A O 1
ATOM 1438 N N . HIS A 1 188 ? -0.662 -18.638 -32.480 1.00 12.34 185 HIS A N 1
ATOM 1439 C CA . HIS A 1 188 ? -0.045 -19.511 -33.464 1.00 12.73 185 HIS A CA 1
ATOM 1440 C C . HIS A 1 188 ? -1.102 -20.143 -34.361 1.00 12.73 185 HIS A C 1
ATOM 1441 O O . HIS A 1 188 ? -2.120 -20.636 -33.877 1.00 13.37 185 HIS A O 1
ATOM 1448 N N . THR A 1 189 ? -0.826 -20.156 -35.666 1.00 11.86 186 THR A N 1
ATOM 1449 C CA . THR A 1 189 ? -1.686 -20.828 -36.624 1.00 11.51 186 THR A CA 1
ATOM 1450 C C . THR A 1 189 ? -0.959 -22.013 -37.254 1.00 11.42 186 THR A C 1
ATOM 1451 O O . THR A 1 189 ? 0.123 -21.852 -37.809 1.00 11.06 186 THR A O 1
ATOM 1455 N N . ASN A 1 190 ? -1.609 -23.180 -37.207 1.00 11.32 187 ASN A N 1
ATOM 1456 C CA . ASN A 1 190 ? -1.184 -24.354 -37.942 1.00 11.33 187 ASN A CA 1
ATOM 1457 C C . ASN A 1 190 ? -2.230 -24.619 -39.018 1.00 11.23 187 ASN A C 1
ATOM 1458 O O . ASN A 1 190 ? -3.365 -24.971 -38.696 1.00 11.05 187 ASN A O 1
ATOM 1463 N N . VAL A 1 191 ? -1.830 -24.466 -40.287 1.00 10.88 188 VAL A N 1
ATOM 1464 C CA . VAL A 1 191 ? -2.774 -24.531 -41.392 1.00 11.44 188 VAL A CA 1
ATOM 1465 C C . VAL A 1 191 ? -3.309 -25.954 -41.548 1.00 11.50 188 VAL A C 1
ATOM 1466 O O . VAL A 1 191 ? -4.515 -26.137 -41.673 1.00 11.48 188 VAL A O 1
ATOM 1470 N N . GLU A 1 192 ? -2.414 -26.947 -41.545 1.00 12.09 189 GLU A N 1
ATOM 1471 C CA . GLU A 1 192 ? -2.796 -28.321 -41.821 1.00 13.48 189 GLU A CA 1
ATOM 1472 C C . GLU A 1 192 ? -3.498 -28.943 -40.615 1.00 13.84 189 GLU 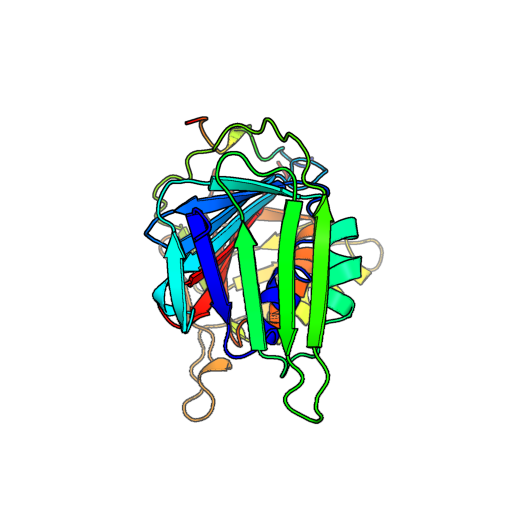A C 1
ATOM 1473 O O . GLU A 1 192 ? -4.386 -29.779 -40.795 1.00 14.48 189 GLU A O 1
ATOM 1479 N N . LYS A 1 193 ? -3.061 -28.567 -39.407 1.00 13.96 190 LYS A N 1
ATOM 1480 C CA . LYS A 1 193 ? -3.486 -29.227 -38.179 1.00 15.95 190 LYS A CA 1
ATOM 1481 C C . LYS A 1 193 ? -4.037 -28.177 -37.229 1.00 14.29 190 LYS A C 1
ATOM 1482 O O . LYS A 1 193 ? -3.378 -27.820 -36.257 1.00 13.75 190 LYS A O 1
ATOM 1488 N N . PRO A 1 194 ? -5.249 -27.642 -37.495 1.00 14.74 191 PRO A N 1
ATOM 1489 C CA . PRO A 1 194 ? -5.752 -26.473 -36.783 1.00 14.94 191 PRO A CA 1
ATOM 1490 C C . PRO A 1 194 ? -5.923 -26.716 -35.288 1.00 14.39 191 PRO A C 1
ATOM 1491 O O . PRO A 1 194 ? -5.880 -25.765 -34.523 1.00 13.56 191 PRO A O 1
ATOM 1495 N N . ASN A 1 195 ? -6.057 -27.982 -34.872 1.00 14.48 192 ASN A N 1
ATOM 1496 C CA . ASN A 1 195 ? -6.138 -28.308 -33.452 1.00 15.80 192 ASN A CA 1
ATOM 1497 C C . ASN A 1 195 ? -4.852 -27.926 -32.710 1.00 15.02 192 ASN A C 1
ATOM 1498 O O . ASN A 1 195 ? -4.882 -27.746 -31.492 1.00 14.77 192 ASN A O 1
ATOM 1503 N N . GLU A 1 196 ? -3.735 -27.759 -33.434 1.00 13.55 193 GLU A N 1
ATOM 1504 C CA . GLU A 1 196 ? -2.468 -27.362 -32.839 1.00 13.78 193 GLU A CA 1
ATOM 1505 C C . GLU A 1 196 ? -2.293 -25.845 -32.807 1.00 12.22 193 GLU A C 1
ATOM 1506 O O . GLU A 1 196 ? -1.300 -25.354 -32.268 1.00 11.94 193 GLU A O 1
ATOM 1512 N N . SER A 1 197 ? -3.242 -25.103 -33.372 1.00 11.23 194 SER A N 1
ATOM 1513 C CA . SER A 1 197 ? -3.216 -23.653 -33.314 1.00 11.14 194 SER A CA 1
ATOM 1514 C C . SER A 1 197 ? -3.368 -23.182 -31.864 1.00 11.25 194 SER A C 1
ATOM 1515 O O . SER A 1 197 ? -3.915 -23.893 -31.025 1.00 10.63 194 SER A O 1
ATOM 1518 N N . ILE A 1 198 ? -2.802 -22.012 -31.563 1.00 11.68 195 ILE A N 1
ATOM 1519 C CA . ILE A 1 198 ? -3.034 -21.320 -30.308 1.00 12.39 195 ILE A CA 1
ATOM 1520 C C . ILE A 1 198 ? -3.730 -20.008 -30.650 1.00 13.16 195 ILE A C 1
ATOM 1521 O O . ILE A 1 198 ? -3.125 -19.123 -31.270 1.00 11.56 195 ILE A O 1
ATOM 1526 N N . GLU A 1 199 ? -4.984 -19.877 -30.208 1.00 13.35 196 GLU A N 1
ATOM 1527 C CA . GLU A 1 199 ? -5.767 -18.680 -30.460 1.00 14.29 196 GLU A CA 1
ATOM 1528 C C . GLU A 1 199 ? -5.998 -17.946 -29.147 1.00 13.38 196 GLU A C 1
ATOM 1529 O O . GLU A 1 199 ? -6.708 -18.450 -28.273 1.00 12.52 196 GLU A O 1
ATOM 1535 N N . ILE A 1 200 ? -5.409 -16.746 -29.047 1.00 13.20 197 ILE A N 1
ATOM 1536 C CA . ILE A 1 200 ? -5.465 -15.940 -27.843 1.00 13.95 197 ILE A CA 1
ATOM 1537 C C . ILE A 1 200 ? -6.292 -14.693 -28.135 1.00 14.36 197 ILE A C 1
ATOM 1538 O O . ILE A 1 200 ? -5.999 -13.975 -29.086 1.00 14.37 197 ILE A O 1
ATOM 1543 N N . GLU A 1 201 ? -7.318 -14.455 -27.307 1.00 14.45 198 GLU A N 1
ATOM 1544 C CA . GLU A 1 201 ? -8.132 -13.255 -27.405 1.00 15.91 198 GLU A CA 1
ATOM 1545 C C . GLU A 1 201 ? -7.875 -12.450 -26.139 1.00 17.60 198 GLU A C 1
ATOM 1546 O O . GLU A 1 201 ? -8.216 -12.884 -25.042 1.00 16.66 198 GLU A O 1
ATOM 1548 N N . LEU A 1 202 ? -7.216 -11.301 -26.300 1.00 18.15 199 LEU A N 1
ATOM 1549 C CA . LEU A 1 202 ? -6.794 -10.500 -25.169 1.00 19.32 199 LEU A CA 1
ATOM 1550 C C . LEU A 1 202 ? -7.570 -9.190 -25.185 1.00 20.45 199 LEU A C 1
ATOM 1551 O O . LEU A 1 202 ? -7.435 -8.392 -26.108 1.00 19.64 199 LEU A O 1
ATOM 1556 N N . SER A 1 203 ? -8.384 -8.995 -24.149 1.00 19.81 200 SER A N 1
ATOM 1557 C CA . SER A 1 203 ? -9.098 -7.754 -23.957 1.00 23.58 200 SER A CA 1
ATOM 1558 C C . SER A 1 203 ? -8.280 -6.841 -23.044 1.00 25.15 200 SER A C 1
ATOM 1559 O O . SER A 1 203 ? -8.194 -5.638 -23.272 1.00 24.82 200 SER A O 1
ATOM 1562 N N . GLU A 1 204 ? -7.625 -7.447 -22.049 1.00 25.94 201 GLU A N 1
ATOM 1563 C CA . GLU A 1 204 ? -7.047 -6.739 -20.925 1.00 28.51 201 GLU A CA 1
ATOM 1564 C C . GLU A 1 204 ? -6.055 -7.686 -20.244 1.00 27.22 201 GLU A C 1
ATOM 1565 O O . GLU A 1 204 ? -6.397 -8.843 -20.013 1.00 22.84 201 GLU A O 1
ATOM 1571 N N . PRO A 1 205 ? -4.796 -7.291 -19.934 1.00 25.78 202 PRO A N 1
ATOM 1572 C CA . PRO A 1 205 ? -3.910 -8.176 -19.172 1.00 24.30 202 PRO A CA 1
ATOM 1573 C C . PRO A 1 205 ? -4.565 -8.659 -17.876 1.00 22.84 202 PRO A C 1
ATOM 1574 O O . PRO A 1 205 ? -5.315 -7.927 -17.240 1.00 22.99 202 PRO A O 1
ATOM 1578 N N . VAL A 1 206 ? -4.298 -9.919 -17.515 1.00 19.38 203 VAL A N 1
ATOM 1579 C CA . VAL A 1 206 ? -4.895 -10.549 -16.346 1.00 17.93 203 VAL A CA 1
ATOM 1580 C C . VAL A 1 206 ? -3.891 -11.563 -15.799 1.00 16.76 203 VAL A C 1
ATOM 1581 O O . VAL A 1 206 ? -3.127 -12.149 -16.570 1.00 16.14 203 VAL A O 1
ATOM 1585 N N . SER A 1 207 ? -3.878 -11.738 -14.474 1.00 16.09 204 SER A N 1
ATOM 1586 C CA . SER A 1 207 ? -3.010 -12.711 -13.824 1.00 17.47 204 SER A CA 1
ATOM 1587 C C . SER A 1 207 ? -3.709 -13.272 -12.585 1.00 18.24 204 SER A C 1
ATOM 1588 O O . SER A 1 207 ? -4.153 -12.512 -11.727 1.00 16.89 204 SER A O 1
ATOM 1591 N N . LEU A 1 208 ? -3.801 -14.607 -12.498 1.00 17.05 205 LEU A N 1
ATOM 1592 C CA . LEU A 1 208 ? -4.508 -15.271 -11.413 1.00 17.43 205 LEU A CA 1
ATOM 1593 C C . LEU A 1 208 ? -3.783 -16.565 -11.077 1.00 14.73 205 LEU A C 1
ATOM 1594 O O . LEU A 1 208 ? -3.148 -17.140 -11.948 1.00 13.95 205 LEU A O 1
ATOM 1599 N N . THR A 1 209 ? -3.966 -17.043 -9.846 1.00 13.20 206 THR A N 1
ATOM 1600 C CA . THR A 1 209 ? -3.303 -18.248 -9.377 1.00 12.25 206 THR A CA 1
ATOM 1601 C C . THR A 1 209 ? -4.339 -19.313 -9.044 1.00 12.35 206 THR A C 1
ATOM 1602 O O . THR A 1 209 ? -5.383 -18.999 -8.458 1.00 12.51 206 THR A O 1
ATOM 1606 N N . PHE A 1 210 ? -4.006 -20.564 -9.394 1.00 11.54 207 PHE A N 1
ATOM 1607 C CA . PHE A 1 210 ? -4.919 -21.686 -9.277 1.00 12.15 207 PHE A CA 1
ATOM 1608 C C . PHE A 1 210 ? -4.198 -22.902 -8.704 1.00 12.85 207 PHE A C 1
ATOM 1609 O O . PHE A 1 210 ? -2.963 -22.998 -8.738 1.00 12.40 207 PHE A O 1
ATOM 1617 N N . SER A 1 211 ? -5.014 -23.816 -8.174 1.00 12.92 208 SER A N 1
ATOM 1618 C CA . SER A 1 211 ? -4.588 -25.140 -7.763 1.00 13.96 208 SER A CA 1
ATOM 1619 C C . SER A 1 211 ? -4.425 -26.062 -8.973 1.00 13.62 208 SER A C 1
ATOM 1620 O O . SER A 1 211 ? -5.380 -26.323 -9.709 1.00 13.00 208 SER A O 1
ATOM 1623 N N . LEU A 1 212 ? -3.205 -26.574 -9.170 1.00 12.72 209 LEU A N 1
ATOM 1624 C CA . LEU A 1 212 ? -2.930 -27.463 -10.286 1.00 13.16 209 LEU A CA 1
ATOM 1625 C C . LEU A 1 212 ? -3.696 -28.780 -10.166 1.00 13.04 209 LEU A C 1
ATOM 1626 O O . LEU A 1 212 ? -4.079 -29.356 -11.178 1.00 12.86 209 LEU A O 1
ATOM 1631 N N . LYS A 1 213 ? -3.910 -29.273 -8.939 1.00 13.68 210 LYS A N 1
ATOM 1632 C CA . LYS A 1 213 ? -4.620 -30.532 -8.747 1.00 15.36 210 LYS A CA 1
ATOM 1633 C C . LYS A 1 213 ? -5.949 -30.512 -9.502 1.00 13.65 210 LYS A C 1
ATOM 1634 O O . LYS A 1 213 ? -6.313 -31.495 -10.153 1.00 11.46 210 LYS A O 1
ATOM 1640 N N . TYR A 1 214 ? -6.682 -29.393 -9.410 1.00 13.14 211 TYR A N 1
ATOM 1641 C CA . TYR A 1 214 ? -8.011 -29.322 -10.003 1.00 14.18 211 TYR A CA 1
ATOM 1642 C C . TYR A 1 214 ? -7.916 -29.190 -11.521 1.00 12.35 211 TYR A C 1
ATOM 1643 O O . TYR A 1 214 ? -8.700 -29.818 -12.227 1.00 11.57 211 TYR A O 1
ATOM 1652 N N . LEU A 1 215 ? -6.935 -28.427 -12.014 1.00 11.16 212 LEU A N 1
ATOM 1653 C CA . LEU A 1 215 ? -6.705 -28.329 -13.447 1.00 11.14 212 LEU A CA 1
ATOM 1654 C C . LEU A 1 215 ? -6.408 -29.713 -14.021 1.00 11.01 212 LEU A C 1
ATOM 1655 O O . LEU A 1 215 ? -6.976 -30.099 -15.039 1.00 11.21 212 LEU A O 1
ATOM 1660 N N . VAL A 1 216 ? -5.560 -30.483 -13.340 1.00 11.19 213 VAL A N 1
ATOM 1661 C CA . VAL A 1 216 ? -5.243 -31.825 -13.806 1.00 12.42 213 VAL A CA 1
ATOM 1662 C C . VAL A 1 216 ? -6.518 -32.676 -13.847 1.00 12.63 213 VAL A C 1
ATOM 1663 O O . VAL A 1 216 ? -6.744 -33.397 -14.820 1.00 12.57 213 VAL A O 1
ATOM 1667 N N . ASN A 1 217 ? -7.352 -32.582 -12.808 1.00 13.26 214 ASN A N 1
ATOM 1668 C CA . ASN A 1 217 ? -8.616 -33.307 -12.784 1.00 14.21 214 ASN A CA 1
ATOM 1669 C C . ASN A 1 217 ? -9.471 -32.968 -14.007 1.00 12.77 214 ASN A C 1
ATOM 1670 O O . ASN A 1 217 ? -10.091 -33.848 -14.608 1.00 12.76 214 ASN A O 1
ATOM 1675 N N . PHE A 1 218 ? -9.536 -31.680 -14.357 1.00 11.34 215 PHE A N 1
ATOM 1676 C CA . PHE A 1 218 ? -10.319 -31.242 -15.504 1.00 11.06 215 PHE A CA 1
ATOM 1677 C C . PHE A 1 218 ? -9.829 -31.902 -16.789 1.00 10.85 215 PHE A C 1
ATOM 1678 O O . PHE A 1 218 ? -10.620 -32.143 -17.696 1.00 10.91 215 PHE A O 1
ATOM 1686 N N . CYS A 1 219 ? -8.526 -32.191 -16.854 1.00 10.70 216 CYS A N 1
ATOM 1687 C CA . CYS A 1 219 ? -7.925 -32.730 -18.062 1.00 11.43 216 CYS A CA 1
ATOM 1688 C C . CYS A 1 219 ? -8.302 -34.194 -18.294 1.00 11.63 216 CYS A C 1
ATOM 1689 O O . CYS A 1 219 ? -7.948 -34.758 -19.313 1.00 11.09 216 CYS A O 1
ATOM 1692 N N . LYS A 1 220 ? -9.036 -34.799 -17.360 1.00 13.01 217 LYS A N 1
ATOM 1693 C CA . LYS A 1 220 ? -9.673 -36.083 -17.602 1.00 14.50 217 LYS A CA 1
ATOM 1694 C C . LYS A 1 220 ? -10.725 -35.950 -18.702 1.00 13.86 217 LYS A C 1
ATOM 1695 O O . LYS A 1 220 ? -11.201 -36.961 -19.219 1.00 14.66 217 LYS A O 1
ATOM 1701 N N . ALA A 1 221 ? -11.055 -34.709 -19.091 1.00 12.85 218 ALA A N 1
ATOM 1702 C CA . ALA A 1 221 ? -11.967 -34.468 -20.197 1.00 13.06 218 ALA A CA 1
ATOM 1703 C C . ALA A 1 221 ? -11.235 -34.416 -21.537 1.00 13.03 218 ALA A C 1
ATOM 1704 O O . ALA A 1 221 ? -11.884 -34.243 -22.562 1.00 12.46 218 ALA A O 1
ATOM 1706 N N . SER A 1 222 ? -9.902 -34.590 -21.536 1.00 13.44 219 SER A N 1
ATOM 1707 C CA . SER A 1 222 ? -9.093 -34.379 -22.729 1.00 14.68 219 SER A CA 1
ATOM 1708 C C . SER A 1 222 ? -9.576 -35.210 -23.915 1.00 15.00 219 SER A C 1
ATOM 1709 O O . SER A 1 222 ? -9.511 -34.729 -25.041 1.00 15.57 219 SER A O 1
ATOM 1712 N N . ALA A 1 223 ? -10.108 -36.412 -23.664 1.00 13.99 220 ALA A N 1
ATOM 1713 C CA . ALA A 1 223 ? -10.526 -37.298 -24.740 1.00 14.83 220 ALA A CA 1
ATOM 1714 C C . ALA A 1 223 ? -11.804 -36.796 -25.415 1.00 14.69 220 ALA A C 1
ATOM 1715 O O . ALA A 1 223 ? -12.150 -37.261 -26.491 1.00 14.93 220 ALA A O 1
ATOM 1717 N N . LEU A 1 224 ? -12.527 -35.856 -24.796 1.00 13.13 221 LEU A N 1
ATOM 1718 C CA . LEU A 1 224 ? -13.819 -35.438 -25.314 1.00 13.41 221 LEU A CA 1
ATOM 1719 C C . LEU A 1 224 ? -13.680 -34.469 -26.493 1.00 13.95 221 LEU A C 1
ATOM 1720 O O . LEU A 1 224 ? -14.590 -34.383 -27.312 1.00 13.39 221 LEU A O 1
ATOM 1725 N N . SER A 1 225 ? -12.578 -33.709 -26.534 1.00 13.81 222 SER A N 1
ATOM 1726 C CA . SER A 1 225 ? -12.391 -32.612 -27.470 1.00 14.00 222 SER A CA 1
ATOM 1727 C C . SER A 1 225 ? -10.902 -32.439 -27.766 1.00 14.02 222 SER A C 1
ATOM 1728 O O . SER A 1 225 ? -10.086 -32.530 -26.854 1.00 13.56 222 SER A O 1
ATOM 1731 N N . ASN A 1 226 ? -10.542 -32.160 -29.028 1.00 13.93 223 ASN A N 1
ATOM 1732 C CA . ASN A 1 226 ? -9.136 -32.046 -29.399 1.00 14.28 223 ASN A CA 1
ATOM 1733 C C . ASN A 1 226 ? -8.564 -30.688 -28.990 1.00 12.73 223 ASN A C 1
ATOM 1734 O O . ASN A 1 226 ? -7.348 -30.500 -28.997 1.00 11.23 223 ASN A O 1
ATOM 1739 N N . THR A 1 227 ? -9.445 -29.739 -28.680 1.00 12.07 224 THR A N 1
ATOM 1740 C CA . THR A 1 227 ? -9.029 -28.435 -28.202 1.00 11.80 224 THR A CA 1
ATOM 1741 C C . THR A 1 227 ? -9.762 -28.092 -26.906 1.00 11.22 224 THR A C 1
ATOM 1742 O O . THR A 1 227 ? -10.860 -28.590 -26.632 1.00 11.42 224 THR A O 1
ATOM 1746 N N . VAL A 1 228 ? -9.120 -27.235 -26.106 1.00 10.35 225 VAL A N 1
ATOM 1747 C CA . VAL A 1 228 ? -9.676 -26.739 -24.863 1.00 10.18 225 VAL A CA 1
ATOM 1748 C C . VAL A 1 228 ? -9.581 -25.220 -24.900 1.00 10.47 225 VAL A C 1
ATOM 1749 O O . VAL A 1 228 ? -8.639 -24.667 -25.472 1.00 10.30 225 VAL A O 1
ATOM 1753 N N . LYS A 1 229 ? -10.549 -24.570 -24.257 1.00 10.47 226 LYS A N 1
ATOM 1754 C CA . LYS A 1 229 ? -10.567 -23.126 -24.163 1.00 11.22 226 LYS A CA 1
ATOM 1755 C C . LYS A 1 229 ? -10.500 -22.745 -22.690 1.00 11.20 226 LYS A C 1
ATOM 1756 O O . LYS A 1 229 ? -11.349 -23.170 -21.904 1.00 10.96 226 LYS A O 1
ATOM 1762 N N . ILE A 1 230 ? -9.515 -21.905 -22.348 1.00 10.65 227 ILE A N 1
ATOM 1763 C CA . ILE A 1 230 ? -9.331 -21.421 -20.991 1.00 10.98 227 ILE A CA 1
ATOM 1764 C C . ILE A 1 230 ? -9.610 -19.918 -20.953 1.00 10.54 227 ILE A C 1
ATOM 1765 O O . ILE A 1 230 ? -9.050 -19.158 -21.739 1.00 9.88 227 ILE A O 1
ATOM 1770 N N . CYS A 1 231 ? -10.494 -19.508 -20.037 1.00 10.58 228 CYS A N 1
ATOM 1771 C CA . CYS A 1 231 ? -10.979 -18.141 -19.971 1.00 11.48 228 CYS A CA 1
ATOM 1772 C C . CYS A 1 231 ? -10.686 -17.541 -18.598 1.00 12.01 228 CYS A C 1
ATOM 1773 O O . CYS A 1 231 ? -11.053 -18.128 -17.574 1.00 11.04 228 CYS A O 1
ATOM 1776 N N . LEU A 1 232 ? -10.051 -16.358 -18.604 1.00 13.05 229 LEU A N 1
ATOM 1777 C CA . LEU A 1 232 ? -9.559 -15.725 -17.387 1.00 15.79 229 LEU A CA 1
ATOM 1778 C C . LEU A 1 232 ? -10.099 -14.306 -17.255 1.00 15.56 229 LEU A C 1
ATOM 1779 O O . LEU A 1 232 ? -10.093 -13.532 -18.209 1.00 14.77 229 LEU A O 1
ATOM 1784 N N . SER A 1 233 ? -10.463 -13.966 -16.021 1.00 16.97 230 SER A N 1
ATOM 1785 C CA . SER A 1 233 ? -10.869 -12.621 -15.673 1.00 19.14 230 SER A CA 1
ATOM 1786 C C . SER A 1 233 ? -10.684 -12.450 -14.174 1.00 19.72 230 SER A C 1
ATOM 1787 O O . SER A 1 233 ? -10.846 -13.408 -13.412 1.00 17.42 230 SER A O 1
ATOM 1790 N N . ASN A 1 234 ? -10.281 -11.245 -13.769 1.00 21.55 231 ASN A N 1
ATOM 1791 C CA . ASN A 1 234 ? -10.217 -10.910 -12.357 1.00 25.55 231 ASN A CA 1
ATOM 1792 C C . ASN A 1 234 ? -11.622 -11.054 -11.774 1.00 27.03 231 ASN A C 1
ATOM 1793 O O . ASN A 1 234 ? -12.616 -10.802 -12.447 1.00 29.55 231 ASN A O 1
ATOM 1798 N N . GLU A 1 235 ? -11.718 -11.568 -10.550 1.00 30.14 232 GLU A N 1
ATOM 1799 C CA . GLU A 1 235 ? -12.994 -11.582 -9.848 1.00 32.16 232 GLU A CA 1
ATOM 1800 C C . GLU A 1 235 ? -13.948 -12.667 -10.361 1.00 29.70 232 GLU A C 1
ATOM 1801 O O . GLU A 1 235 ? -15.054 -12.762 -9.836 1.00 28.78 232 GLU A O 1
ATOM 1803 N N . VAL A 1 236 ? -13.562 -13.487 -11.359 1.00 25.68 233 VAL A N 1
ATOM 1804 C CA . VAL A 1 236 ? -14.397 -14.620 -11.734 1.00 23.74 233 VAL A CA 1
ATOM 1805 C C . VAL A 1 236 ? -13.568 -15.904 -11.704 1.00 18.56 233 VAL A C 1
ATOM 1806 O O . VAL A 1 236 ? -12.353 -15.891 -11.837 1.00 16.63 233 VAL A O 1
ATOM 1810 N N . PRO A 1 237 ? -14.213 -17.074 -11.549 1.00 15.24 234 PRO A N 1
ATOM 1811 C CA . PRO A 1 237 ? -13.502 -18.346 -11.644 1.00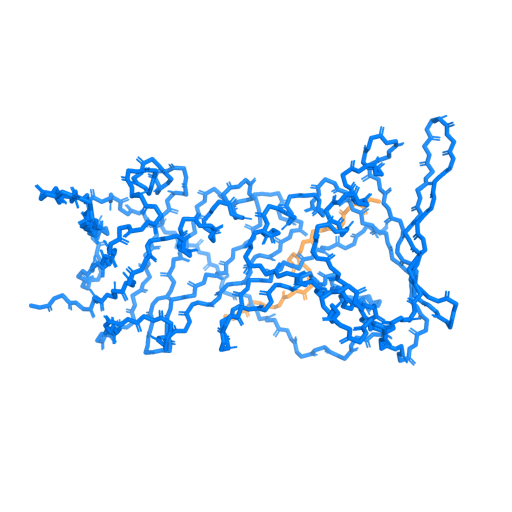 13.97 234 PRO A CA 1
ATOM 1812 C C . PRO A 1 237 ? -12.905 -18.523 -13.033 1.00 12.50 234 PRO A C 1
ATOM 1813 O O . PRO A 1 237 ? -13.418 -17.990 -14.015 1.00 11.86 234 PRO A O 1
ATOM 1817 N N . LEU A 1 238 ? -11.833 -19.302 -13.098 1.00 11.86 235 LEU A N 1
ATOM 1818 C CA . LEU A 1 238 ? -11.336 -19.810 -14.359 1.00 11.35 235 LEU A CA 1
ATOM 1819 C C . LEU A 1 238 ? -12.413 -20.674 -14.993 1.00 11.40 235 LEU A C 1
ATOM 1820 O O . LEU A 1 238 ? -13.039 -21.476 -14.307 1.00 11.19 235 LEU A O 1
ATOM 1825 N N . LEU A 1 239 ? -12.601 -20.502 -16.299 1.00 10.58 236 LEU A N 1
ATOM 1826 C CA . LEU A 1 239 ? -13.409 -21.406 -17.083 1.00 10.48 236 LEU A CA 1
ATOM 1827 C C . LEU A 1 239 ? -12.491 -22.238 -17.971 1.00 10.27 236 LEU A C 1
ATOM 1828 O O . LEU A 1 239 ? -11.695 -21.698 -18.751 1.00 10.29 236 LEU A O 1
ATOM 1833 N N . VAL A 1 240 ? -12.606 -23.555 -17.807 1.00 9.46 237 VAL A N 1
ATOM 1834 C CA . VAL A 1 240 ? -11.960 -24.510 -18.686 1.00 9.52 237 VAL A CA 1
ATOM 1835 C C . VAL A 1 240 ? -13.073 -25.227 -19.447 1.00 9.71 237 VAL A C 1
ATOM 1836 O O . VAL A 1 240 ? -13.863 -25.948 -18.848 1.00 8.83 237 VAL A O 1
ATOM 1840 N N . GLU A 1 241 ? -13.120 -24.999 -20.765 1.00 9.83 238 GLU A N 1
ATOM 1841 C CA . GLU A 1 241 ? -14.254 -25.377 -21.580 1.00 10.52 238 GLU A CA 1
ATOM 1842 C C . GLU A 1 241 ? -13.857 -26.431 -22.606 1.00 10.56 238 GLU A C 1
ATOM 1843 O O . GLU A 1 241 ? -12.942 -26.214 -23.411 1.00 10.41 238 GLU A O 1
ATOM 1849 N N . TYR A 1 242 ? -14.576 -27.559 -22.583 1.00 10.34 239 TYR A N 1
ATOM 1850 C CA . TYR A 1 242 ? -14.522 -28.528 -23.661 1.00 11.26 239 TYR A CA 1
ATOM 1851 C C . TYR A 1 242 ? -15.839 -28.450 -24.432 1.00 12.57 239 TYR A C 1
ATOM 1852 O O . TYR A 1 242 ? -16.831 -29.051 -24.032 1.00 13.17 239 TYR A O 1
ATOM 1861 N N . SER A 1 243 ? -15.849 -27.675 -25.520 1.00 13.60 240 SER A N 1
ATOM 1862 C CA . SER A 1 243 ? -16.996 -27.603 -26.416 1.00 14.01 240 SER A CA 1
ATOM 1863 C C . SER A 1 243 ? -17.029 -28.874 -27.252 1.00 13.29 240 SER A C 1
ATOM 1864 O O . SER A 1 243 ? -16.027 -29.223 -27.858 1.00 13.88 240 SER A O 1
ATOM 1867 N N . LEU A 1 244 ? -18.177 -29.543 -27.290 1.00 12.25 241 LEU A N 1
ATOM 1868 C CA . LEU A 1 244 ? -18.320 -30.815 -27.979 1.00 12.09 241 LEU A CA 1
ATOM 1869 C C . LEU A 1 244 ? -19.015 -30.568 -29.314 1.00 11.75 241 LEU A C 1
ATOM 1870 O O . LEU A 1 244 ? -19.227 -29.426 -29.699 1.00 10.92 241 LEU A O 1
ATOM 1875 N N . GLY A 1 245 ? -19.389 -31.646 -30.008 1.00 11.36 242 GLY A N 1
ATOM 1876 C CA . GLY A 1 245 ? -20.149 -31.514 -31.240 1.00 11.81 242 GLY A CA 1
ATOM 1877 C C . GLY A 1 245 ? -21.469 -30.783 -31.032 1.00 12.59 242 GLY A C 1
ATOM 1878 O O . GLY A 1 245 ? -22.153 -30.962 -30.021 1.00 12.67 242 GLY A O 1
ATOM 1879 N N . GLY A 1 246 ? -21.832 -29.953 -32.016 1.00 13.50 243 GLY A N 1
ATOM 1880 C CA . GLY A 1 246 ? -23.026 -29.140 -31.914 1.00 13.90 243 GLY A CA 1
ATOM 1881 C C . GLY A 1 246 ? -22.890 -28.160 -30.754 1.00 14.08 243 GLY A C 1
ATOM 1882 O O . GLY A 1 246 ? -21.851 -27.524 -30.625 1.00 14.63 243 GLY A O 1
ATOM 1883 N N . SER A 1 247 ? -23.939 -28.029 -29.931 1.00 13.13 244 SER A N 1
ATOM 1884 C CA . SER A 1 247 ? -23.919 -27.052 -28.851 1.00 13.85 244 SER A CA 1
ATOM 1885 C C . SER A 1 247 ? -23.806 -27.737 -27.480 1.00 12.71 244 SER A C 1
ATOM 1886 O O . SER A 1 247 ? -24.040 -27.111 -26.449 1.00 12.37 244 SER A O 1
ATOM 1889 N N . SER A 1 248 ? -23.372 -29.009 -27.473 1.00 11.49 245 SER A N 1
ATOM 1890 C CA . SER A 1 248 ? -23.060 -29.719 -26.244 1.00 11.24 245 SER A CA 1
ATOM 1891 C C . SER A 1 248 ? -21.721 -29.237 -25.682 1.00 11.34 245 SER A C 1
ATOM 1892 O O . SER A 1 248 ? -20.834 -28.810 -26.423 1.00 10.50 245 SER A O 1
ATOM 1895 N N . TYR A 1 249 ? -21.581 -29.302 -24.352 1.00 11.39 246 TYR A N 1
ATOM 1896 C CA . TYR A 1 249 ? -20.368 -28.832 -23.704 1.00 11.68 246 TYR A CA 1
ATOM 1897 C C . TYR A 1 249 ? -20.126 -29.580 -22.390 1.00 10.91 246 TYR A C 1
ATOM 1898 O O . TYR A 1 249 ? -21.041 -30.141 -21.782 1.00 10.32 246 TYR A O 1
ATOM 1907 N N . LEU A 1 250 ? -18.855 -29.593 -21.980 1.00 10.43 247 LEU A N 1
ATOM 1908 C CA . LEU A 1 250 ? -18.462 -29.867 -20.610 1.00 10.49 247 LEU A CA 1
ATOM 1909 C C . LEU A 1 250 ? -17.546 -28.728 -20.177 1.00 10.31 247 LEU A C 1
ATOM 1910 O O . LEU A 1 250 ? -16.545 -28.450 -20.843 1.00 9.83 247 LEU A O 1
ATOM 1915 N N . ARG A 1 251 ? -17.948 -28.036 -19.107 1.00 10.33 248 ARG A N 1
ATOM 1916 C CA . ARG A 1 251 ? -17.243 -26.870 -18.610 1.00 10.28 248 ARG A CA 1
ATOM 1917 C C . ARG A 1 251 ? -16.919 -27.050 -17.134 1.00 10.09 248 ARG A C 1
ATOM 1918 O O . ARG A 1 251 ? -17.720 -27.584 -16.365 1.00 9.73 248 ARG A O 1
ATOM 1926 N N . PHE A 1 252 ? -15.736 -26.571 -16.759 1.00 9.59 249 PHE A N 1
ATOM 1927 C CA . PHE A 1 252 ? -15.302 -26.536 -15.381 1.00 9.44 249 PHE A CA 1
ATOM 1928 C C . PHE A 1 252 ? -14.984 -25.091 -15.016 1.00 9.63 249 PHE A C 1
ATOM 1929 O O . PHE A 1 252 ? -14.281 -24.400 -15.754 1.00 9.96 249 PHE A O 1
ATOM 1937 N N . TYR A 1 253 ? -15.485 -24.650 -13.864 1.00 9.86 250 TYR A N 1
ATOM 1938 C CA . TYR A 1 253 ? -15.188 -23.335 -13.325 1.00 10.06 250 TYR A CA 1
ATOM 1939 C C . TYR A 1 253 ? -14.375 -23.501 -12.045 1.00 10.45 250 TYR A C 1
ATOM 1940 O O . TYR A 1 253 ? -14.802 -24.219 -11.156 1.00 11.48 250 TYR A O 1
ATOM 1949 N N . LEU A 1 254 ? -13.217 -22.846 -11.933 1.00 10.29 251 LEU A N 1
ATOM 1950 C CA . LEU A 1 254 ? -12.344 -23.065 -10.794 1.00 9.61 251 LEU A CA 1
ATOM 1951 C C . LEU A 1 254 ? -12.122 -21.752 -10.058 1.00 9.39 251 LEU A C 1
ATOM 1952 O O . LEU A 1 254 ? -11.658 -20.783 -10.639 1.00 9.19 251 LEU A O 1
ATOM 1957 N N . ALA A 1 255 ? -12.438 -21.747 -8.767 1.00 9.70 252 ALA A N 1
ATOM 1958 C CA . ALA A 1 255 ? -12.195 -20.584 -7.934 1.00 9.91 252 ALA A CA 1
ATOM 1959 C C . ALA A 1 255 ? -10.695 -20.339 -7.841 1.00 10.50 252 ALA A C 1
ATOM 1960 O O . ALA A 1 255 ? -9.924 -21.282 -7.687 1.00 9.88 252 ALA A O 1
ATOM 1962 N N . PRO A 1 256 ? -10.236 -19.072 -7.887 1.00 11.66 253 PRO A N 1
ATOM 1963 C CA . PRO A 1 256 ? -8.810 -18.789 -7.745 1.00 12.99 253 PRO A CA 1
ATOM 1964 C C . PRO A 1 256 ? -8.340 -18.891 -6.296 1.00 14.19 253 PRO A C 1
ATOM 1965 O O . PRO A 1 256 ? -9.139 -18.987 -5.372 1.00 14.31 253 PRO A O 1
ATOM 1969 N N . LYS A 1 257 ? -7.024 -18.864 -6.122 1.00 15.75 254 LYS A N 1
ATOM 1970 C CA . LYS A 1 257 ? -6.415 -18.665 -4.821 1.00 19.39 254 LYS A CA 1
ATOM 1971 C C . LYS A 1 257 ? -6.413 -17.166 -4.549 1.00 22.10 254 LYS A C 1
ATOM 1972 O O . LYS A 1 257 ? -6.329 -16.385 -5.489 1.00 26.93 254 LYS A O 1
ATOM 1978 N N . ILE A 1 258 ? -6.520 -16.758 -3.283 1.00 23.28 255 ILE A N 1
ATOM 1979 C CA . ILE A 1 258 ? -6.671 -15.341 -2.976 1.00 25.38 255 ILE A CA 1
ATOM 1980 C C . ILE A 1 258 ? -5.783 -14.989 -1.778 1.00 26.61 255 ILE A C 1
ATOM 1981 O O . ILE A 1 258 ? -4.928 -15.835 -1.455 1.00 30.31 255 ILE A O 1
ATOM 1983 N N . GLN B 2 3 ? -4.396 -18.492 -0.139 1.00 29.74 341 GLN P N 1
ATOM 1984 C CA . GLN B 2 3 ? -5.425 -19.488 0.277 1.00 27.77 341 GLN P CA 1
ATOM 1985 C C . GLN B 2 3 ? -6.444 -19.656 -0.852 1.00 24.51 341 GLN P C 1
ATOM 1986 O O . GLN B 2 3 ? -6.704 -18.737 -1.629 1.00 24.04 341 GLN P O 1
ATOM 1992 N N . GLN B 2 4 ? -7.081 -20.823 -0.862 1.00 20.66 342 GLN P N 1
ATOM 1993 C CA . GLN B 2 4 ? -7.984 -21.228 -1.924 1.00 18.12 342 GLN P CA 1
ATOM 1994 C C . GLN B 2 4 ? -9.390 -20.725 -1.604 1.00 16.66 342 GLN P C 1
ATOM 1995 O O . GLN B 2 4 ? -9.914 -20.982 -0.526 1.00 17.21 342 GLN P O 1
ATOM 2001 N N . ALA B 2 5 ? -10.004 -20.006 -2.545 1.00 16.45 343 ALA P N 1
ATOM 2002 C CA . ALA B 2 5 ? -11.369 -19.542 -2.376 1.00 16.43 343 ALA P CA 1
ATOM 2003 C C . ALA B 2 5 ? -12.333 -20.691 -2.670 1.00 17.03 343 ALA P C 1
ATOM 2004 O O . ALA B 2 5 ? -12.018 -21.583 -3.447 1.00 14.84 343 ALA P O 1
ATOM 2006 N N . ARG B 2 6 ? -13.510 -20.661 -2.031 1.00 19.29 344 ARG P N 1
ATOM 2007 C CA . ARG B 2 6 ? -14.589 -21.577 -2.352 1.00 20.25 344 ARG P CA 1
ATOM 2008 C C . ARG B 2 6 ? -15.344 -21.051 -3.570 1.00 19.21 344 ARG P C 1
ATOM 2009 O O . ARG B 2 6 ? -15.304 -19.864 -3.877 1.00 20.76 344 ARG P O 1
ATOM 2017 N N . ILE B 2 7 ? -16.089 -21.939 -4.231 1.00 17.80 345 ILE P N 1
ATOM 2018 C CA . ILE B 2 7 ? -16.730 -21.641 -5.504 1.00 17.12 345 ILE P CA 1
ATOM 2019 C C . ILE B 2 7 ? -18.034 -20.861 -5.294 1.00 17.71 345 ILE P C 1
ATOM 2020 O O . ILE B 2 7 ? -18.378 -20.012 -6.118 1.00 17.15 345 ILE P O 1
ATOM 2025 N N . GLU B 2 8 ? -18.731 -21.110 -4.174 1.00 19.19 346 GLU P N 1
ATOM 2026 C CA . GLU B 2 8 ? -20.092 -20.621 -3.978 1.00 21.19 346 GLU P CA 1
ATOM 2027 C C . GLU B 2 8 ? -20.142 -19.105 -4.077 1.00 20.80 346 GLU P C 1
ATOM 2028 O O . GLU B 2 8 ? -21.080 -18.554 -4.637 1.00 22.98 346 GLU P O 1
ATOM 2034 N N . GLY B 2 9 ? -19.116 -18.444 -3.539 1.00 21.08 347 GLY P N 1
ATOM 2035 C CA . GLY B 2 9 ? -19.082 -16.995 -3.485 1.00 22.98 347 GLY P CA 1
ATOM 2036 C C . GLY B 2 9 ? -19.004 -16.323 -4.855 1.00 23.93 347 GLY P C 1
ATOM 2037 O O . GLY B 2 9 ? -19.011 -15.098 -4.911 1.00 25.12 347 GLY P O 1
ATOM 2038 N N . PHE B 2 10 ? -18.928 -17.108 -5.945 1.00 21.42 348 PHE P N 1
ATOM 2039 C CA . PHE B 2 10 ? -18.813 -16.559 -7.290 1.00 20.08 348 PHE P CA 1
ATOM 2040 C C . PHE B 2 10 ? -20.117 -16.699 -8.071 1.00 20.58 348 PHE P C 1
ATOM 2041 O O . PHE B 2 10 ? -20.201 -16.203 -9.186 1.00 23.11 348 PHE P O 1
ATOM 2049 N N . PHE B 2 11 ? -21.122 -17.370 -7.501 1.00 20.10 349 PHE P N 1
ATOM 2050 C CA . PHE B 2 11 ? -22.351 -17.673 -8.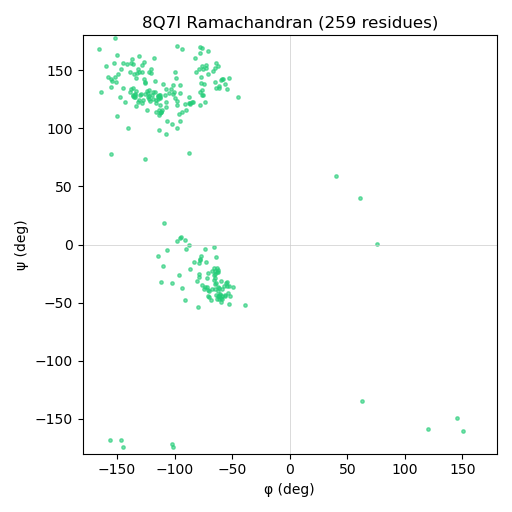213 1.00 20.97 349 PHE P CA 1
ATOM 2051 C C . PHE B 2 11 ? -23.559 -17.461 -7.304 1.00 24.45 349 PHE P C 1
ATOM 2052 O O . PHE B 2 11 ? -23.479 -17.716 -6.109 1.00 26.38 349 PHE P O 1
ATOM 2060 N N . LYS B 2 12 ? -24.690 -17.059 -7.894 1.00 25.80 350 LYS P N 1
ATOM 2061 C CA . LYS B 2 12 ? -25.926 -16.834 -7.158 1.00 26.87 350 LYS P CA 1
ATOM 2062 C C . LYS B 2 12 ? -26.837 -18.050 -7.312 1.00 28.18 350 LYS P C 1
ATOM 2063 O O . LYS B 2 12 ? -26.834 -18.694 -8.356 1.00 25.51 350 LYS P O 1
ATOM 2065 N N . VAL B 2 13 ? -27.640 -18.326 -6.275 1.00 31.74 351 VAL P N 1
ATOM 2066 C CA . VAL B 2 13 ? -28.589 -19.430 -6.289 1.00 32.96 351 VAL P CA 1
ATOM 2067 C C . VAL B 2 13 ? -29.792 -19.038 -7.140 1.00 34.27 351 VAL P C 1
ATOM 2068 O O . VAL B 2 13 ? -30.313 -17.938 -7.000 1.00 34.75 351 VAL P O 1
ATOM 2072 N N . ILE B 2 14 ? -30.214 -19.942 -8.032 1.00 34.66 352 ILE P N 1
ATOM 2073 C CA . ILE B 2 14 ? -31.502 -19.837 -8.701 1.00 37.82 352 ILE P CA 1
ATOM 2074 C C . ILE B 2 14 ? -32.532 -20.636 -7.887 1.00 39.28 352 ILE P C 1
ATOM 2075 O O . ILE B 2 14 ? -33.265 -19.999 -7.103 1.00 40.65 352 ILE P O 1
#

Nearest PDB structures (foldseek):
  8q7i-assembly1_A  TM=1.004E+00  e=4.764E-52  Thermochaetoides thermophila DSM 1495
  7ep8-assembly1_A  TM=9.892E-01  e=2.239E-45  Neurospora crassa OR74A
  8gj5-assembly1_C  TM=9.891E-01  e=1.969E-42  Aspergillus fumigatus
  2zvv-assembly2_B  TM=9.782E-01  e=2.779E-36  Arabidopsis thaliana
  2zvw-assembly2_E  TM=9.711E-01  e=3.254E-35  Arabidopsis thaliana

Solvent-accessible surface area: 13153 Å² total; per-residue (Å²): 139,48,1,0,66,0,75,6,100,83,0,25,53,10,44,65,0,2,72,2,0,71,69,6,2,112,25,0,25,12,59,2,54,116,58,0,5,23,3,27,4,54,4,90,63,64,5,0,1,0,8,1,27,11,52,20,153,48,15,44,96,34,77,9,71,129,118,10,59,2,3,0,42,0,85,42,5,43,137,13,5,182,30,1,92,61,95,2,44,0,16,9,58,2,92,69,96,24,120,54,6,12,0,27,0,53,21,82,98,98,144,72,110,21,112,75,87,15,173,30,81,150,30,109,95,128,94,10,19,66,81,167,36,148,43,10,0,20,0,42,0,13,2,76,54,0,82,122,10,0,58,95,13,76,95,32,19,145,31,0,38,0,53,1,55,98,104,7,0,82,0,29,9,75,31,160,146,30,131,18,66,45,46,16,149,97,86,99,41,138,148,122,92,66,83,24,14,96,24,57,68,96,111,93,8,56,22,39,0,10,0,121,28,0,24,16,0,3,79,0,9,76,25,17,106,39,1,77,0,2,0,13,92,87,33,8,0,14,0,21,0,66,23,66,84,69,11,40,0,64,0,11,0,0,12,57,110,184,64,26,154,0,42,78,56,22,74,84,146

Radius of gyration: 19.63 Å; Cα contacts (8 Å, |Δi|>4): 663; chains: 2; bounding box: 57×54×42 Å

InterPro domains:
  IPR000730 Proliferating cell nuclear antigen, PCNA [MF_00317] (2-255)
  IPR000730 Proliferating cell nuclear antigen, PCNA [PR00339] (10-29)
  IPR000730 Proliferating cell nuclear antigen, PCNA [PR00339] (34-52)
  IPR000730 Proliferating cell nuclear antigen, PCNA [PR00339] (56-80)
  IPR000730 Proliferating cell nuclear antigen, PCNA [PR00339] (110-132)
  IPR000730 Proliferating cell nuclear antigen, PCNA [PR00339] (203-217)
  IPR000730 Proliferating cell nuclear antigen, PCNA [PR00339] (241-258)
  IPR000730 Proliferating cell nuclear antigen, PCNA [PTHR11352] (1-258)
  IPR000730 Proliferating cell nuclear antigen, PCNA [TIGR00590] (1-259)
  IPR022648 Proliferating cell nuclear antigen, PCNA, N-terminal [PF00705] (1-124)
  IPR022649 Proliferating cell nuclear antigen, PCNA, C-terminal [PF02747] (127-254)
  IPR022659 Proliferating cell nuclear antigen, PCNA, conserved site [PS00293] (61-79)
  IPR022659 Proliferating cell nuclear antigen, PCNA, conserved site [PS01251] (34-57)
  IPR046938 DNA clamp superfamily [SSF55979] (1-126)
  IPR046938 DNA clamp superfamily [SSF55979] (127-255)

Organism: Chaetomium thermophilum (strain DSM 1495 / CBS 144.50 / IMI 039719) (NCBI:txid759272)